Protein AF-A0AAE0LFU2-F1 (afdb_monomer_lite)

Foldseek 3Di:
DVVVCVVQDDPPDPVQLVDAEEEEAQQQVCVVVQVVVVVVCVVVNGHYYYDPNEAEAQDWDKAWKFFAQDPPPPPDPPPGRGDPDIASADPDPDPPPDPPPDPPPPLPDPPPVVPPDDDDPDRPIDIGTYDNVLVVCVVVLVVCVVPVDAAEDEDDRQPRCSGNVVSCVVSVNQLSHQEYEYEQNCVSVPPDPVRVVVVVVSVCCQVPDPSRNYDYHYDDDPCCVPPPDSDD

Sequence (232 aa):
MVKHFQEHFDLSGDWRAHTCAVAFEPNPKHSTRHREIETAYAKKSWRARWLSPAAVTNFDGEVDFYVDATEVWKGGPKTDGFGMGSSLVPKGWRSKGGKIGQVTVNIFNTNKLKDVYRGVDVMKARKITAVDLSRYIKPICTMKRLNVTTVMVKMDIELSEYIVLPKLLLDGRLCCIDVLLIEWHSWRLKGEPSLPEFERVFTSILENNPSCRTKLIELDDETYGTDGVPVE

Organism: NCBI:txid36881

Secondary structure (DSSP, 8-state):
-HHHHHHHS--SS-HHHH-EEEEE---GGGHHHHHHHHHHHHTTT-EEEEETTEEEESSSEEEEEEE-S----TTS---SS--S-EESS-TT----S---------TT-TTSGGGS----TT-EEEEEEEEEHHHHHHHHHHHHHHH----EEEE--TTTHHHHHHHHHHTT-GGG-SEEEE---GGGGTT-THHHHHHHHHHHHHHT-TT---EEEE----GGGTSSS---

InterPro domains:
  IPR029063 S-adenosyl-L-methionine-dependent methyltransferase superfamily [G3DSA:3.40.50.150] (12-188)

Radius of gyration: 18.87 Å; chains: 1; bounding box: 48×42×53 Å

Structure (mmCIF, N/CA/C/O backbone):
data_AF-A0AAE0LFU2-F1
#
_entry.id   AF-A0AAE0LFU2-F1
#
loop_
_atom_site.group_PDB
_atom_site.id
_atom_site.type_symbol
_atom_site.label_atom_id
_atom_site.label_alt_id
_atom_site.label_comp_id
_atom_site.label_asym_id
_atom_site.label_entity_id
_atom_site.label_seq_id
_atom_site.pdbx_PDB_ins_code
_atom_site.Cartn_x
_atom_site.Cartn_y
_atom_site.Cartn_z
_atom_site.occupancy
_atom_site.B_iso_or_equiv
_atom_site.auth_seq_id
_atom_site.auth_comp_id
_atom_site.auth_asym_id
_atom_site.auth_atom_id
_atom_site.pdbx_PDB_model_num
ATOM 1 N N . MET A 1 1 ? 7.607 1.847 13.316 1.00 59.69 1 MET A N 1
ATOM 2 C CA . MET A 1 1 ? 6.165 1.747 13.020 1.00 59.69 1 MET A CA 1
ATOM 3 C C . MET A 1 1 ? 5.324 1.904 14.286 1.00 59.69 1 MET A C 1
ATOM 5 O O . MET A 1 1 ? 4.432 2.748 14.285 1.00 59.69 1 MET A O 1
ATOM 9 N N . VAL A 1 2 ? 5.647 1.189 15.381 1.00 62.75 2 VAL A N 1
ATOM 10 C CA . VAL A 1 2 ? 4.969 1.279 16.700 1.00 62.75 2 VAL A CA 1
ATOM 11 C C . VAL A 1 2 ? 4.634 2.695 17.127 1.00 62.75 2 VAL A C 1
ATOM 13 O O . VAL A 1 2 ? 3.507 2.959 17.519 1.00 62.75 2 VAL A O 1
ATOM 16 N N . LYS A 1 3 ? 5.611 3.604 17.061 1.00 66.94 3 LYS A N 1
ATOM 17 C CA . LYS A 1 3 ? 5.450 4.978 17.535 1.00 66.94 3 LYS A CA 1
ATOM 18 C C . LYS A 1 3 ? 4.316 5.702 16.800 1.00 66.94 3 LYS A C 1
ATOM 20 O O . LYS A 1 3 ? 3.446 6.279 17.435 1.00 66.94 3 LYS A O 1
ATOM 25 N N . HIS A 1 4 ? 4.273 5.606 15.473 1.00 68.56 4 HIS A N 1
ATOM 26 C CA . HIS A 1 4 ? 3.207 6.221 14.678 1.00 68.56 4 HIS A CA 1
ATOM 27 C C . HIS A 1 4 ? 1.876 5.490 14.826 1.00 68.56 4 HIS A C 1
ATOM 29 O O . HIS A 1 4 ? 0.816 6.107 14.777 1.00 68.56 4 HIS A O 1
ATOM 35 N N . PHE A 1 5 ? 1.920 4.177 15.046 1.00 72.81 5 PHE A N 1
ATOM 36 C CA . PHE A 1 5 ? 0.725 3.416 15.376 1.00 72.81 5 PHE A CA 1
ATOM 37 C C . PHE A 1 5 ? 0.136 3.879 16.725 1.00 72.81 5 PHE A C 1
ATOM 39 O O . PHE A 1 5 ? -1.054 4.157 16.815 1.00 72.81 5 PHE A O 1
ATOM 46 N N . GLN A 1 6 ? 0.978 4.074 17.742 1.00 71.81 6 GLN A N 1
ATOM 47 C CA . GLN A 1 6 ? 0.631 4.613 19.065 1.00 71.81 6 GLN A CA 1
ATOM 48 C C . GLN A 1 6 ? 0.067 6.035 19.020 1.00 71.81 6 GLN A C 1
ATOM 50 O O . GLN A 1 6 ? -0.833 6.365 19.784 1.00 71.81 6 GLN A O 1
ATOM 55 N N . GLU A 1 7 ? 0.590 6.882 18.138 1.00 73.75 7 GLU A N 1
ATOM 56 C CA . GLU A 1 7 ? 0.142 8.271 17.983 1.00 73.75 7 GLU A CA 1
ATOM 57 C C . GLU A 1 7 ? -1.245 8.387 17.327 1.00 73.75 7 GLU A C 1
ATOM 59 O O . GLU A 1 7 ? -1.913 9.416 17.464 1.00 73.75 7 GLU A O 1
ATOM 64 N N . HIS A 1 8 ? -1.681 7.359 16.593 1.00 72.19 8 HIS A N 1
ATOM 65 C CA . HIS A 1 8 ? -2.868 7.426 15.734 1.00 72.19 8 HIS A CA 1
ATOM 66 C C . HIS A 1 8 ? -3.962 6.409 16.059 1.00 72.19 8 HIS A C 1
ATOM 68 O O . HIS A 1 8 ? -5.100 6.583 15.613 1.00 72.19 8 HIS A O 1
ATOM 74 N N . PHE A 1 9 ? -3.650 5.387 16.849 1.00 70.62 9 PHE A N 1
ATOM 75 C CA . PHE A 1 9 ? -4.611 4.421 17.359 1.00 70.62 9 PHE A CA 1
ATOM 76 C C . PHE A 1 9 ? -4.682 4.510 18.881 1.00 70.62 9 PHE A C 1
ATOM 78 O O . PHE A 1 9 ? -3.665 4.614 19.562 1.00 70.62 9 PHE A O 1
ATOM 85 N N . ASP A 1 10 ? -5.900 4.434 19.416 1.00 68.81 10 ASP A N 1
ATOM 86 C CA . ASP A 1 10 ? -6.096 4.223 20.845 1.00 68.81 10 ASP A CA 1
ATOM 87 C C . ASP A 1 10 ? -5.609 2.814 21.196 1.00 68.81 10 ASP A C 1
ATOM 89 O O . ASP A 1 10 ? -6.211 1.813 20.801 1.00 68.81 10 ASP A O 1
ATOM 93 N N . LEU A 1 11 ? -4.471 2.746 21.890 1.00 71.81 11 LEU A N 1
ATOM 94 C CA . LEU A 1 11 ? -3.866 1.482 22.304 1.00 71.81 11 LEU A CA 1
ATOM 95 C C . LEU A 1 11 ? -4.349 1.010 23.677 1.00 71.81 11 LEU A C 1
ATOM 97 O O . LEU A 1 11 ? -3.734 0.114 24.262 1.00 71.81 11 LEU A O 1
ATOM 101 N N . SER A 1 12 ? -5.412 1.605 24.221 1.00 69.81 12 SER A N 1
ATOM 102 C CA . SER A 1 12 ? -6.026 1.108 25.445 1.00 69.81 12 SER A CA 1
ATOM 103 C C . SER A 1 12 ? -6.666 -0.272 25.222 1.00 69.81 12 SER A C 1
ATOM 105 O O . SER A 1 12 ? -7.238 -0.577 24.175 1.00 69.81 12 SER A O 1
ATOM 107 N N . GLY A 1 13 ? -6.534 -1.151 26.219 1.00 71.81 13 GLY A N 1
ATOM 108 C CA . GLY A 1 13 ? -7.007 -2.536 26.121 1.00 71.81 13 GLY A CA 1
ATOM 109 C C . GLY A 1 13 ? -6.269 -3.373 25.064 1.00 71.81 13 GLY A C 1
ATOM 110 O O . GLY A 1 13 ? -5.137 -3.079 24.680 1.00 71.81 13 GLY A O 1
ATOM 111 N N . ASP A 1 14 ? -6.897 -4.459 24.601 1.00 74.50 14 ASP A N 1
ATOM 112 C CA . ASP A 1 14 ? -6.362 -5.271 23.499 1.00 74.50 14 ASP A CA 1
ATOM 113 C C . ASP A 1 14 ? -6.755 -4.657 22.147 1.00 74.50 14 ASP A C 1
ATOM 115 O O . ASP A 1 14 ? -7.673 -5.113 21.458 1.00 74.50 14 ASP A O 1
ATOM 119 N N . TRP A 1 15 ? -6.082 -3.569 21.770 1.00 77.88 15 TRP A N 1
ATOM 120 C CA . TRP A 1 15 ? -6.321 -2.877 20.499 1.00 77.88 15 TRP A CA 1
ATOM 121 C C . TRP A 1 15 ? -6.167 -3.809 19.288 1.00 77.88 15 TRP A C 1
ATOM 123 O O . TRP A 1 15 ? -6.884 -3.666 18.299 1.00 77.88 15 TRP A O 1
ATOM 133 N N . ARG A 1 16 ? -5.309 -4.836 19.381 1.00 80.50 16 ARG A N 1
ATOM 134 C CA . ARG A 1 16 ? -5.078 -5.815 18.306 1.00 80.50 16 ARG A CA 1
ATOM 135 C C . ARG A 1 16 ? -6.311 -6.670 18.018 1.00 80.50 16 ARG A C 1
ATOM 137 O O . ARG A 1 16 ? -6.510 -7.073 16.874 1.00 80.50 16 ARG A O 1
ATOM 144 N N . ALA A 1 17 ? -7.176 -6.888 19.010 1.00 79.75 17 ALA A N 1
ATOM 145 C CA . ALA A 1 17 ? -8.474 -7.533 18.801 1.00 79.75 17 ALA A CA 1
ATOM 146 C C . ALA A 1 17 ? -9.428 -6.667 17.951 1.00 79.75 17 ALA A C 1
ATOM 148 O O . ALA A 1 17 ? -10.270 -7.187 17.215 1.00 79.75 17 ALA A O 1
ATOM 149 N N . HIS A 1 18 ? -9.268 -5.343 18.000 1.00 80.50 18 HIS A N 1
ATOM 150 C CA . HIS A 1 18 ? -10.131 -4.367 17.328 1.00 80.50 18 HIS A CA 1
ATOM 151 C C . HIS A 1 18 ? -9.539 -3.827 16.018 1.00 80.50 18 HIS A C 1
ATOM 153 O O . HIS A 1 18 ? -10.253 -3.207 15.227 1.00 80.50 18 HIS A O 1
ATOM 159 N N . THR A 1 19 ? -8.287 -4.163 15.712 1.00 85.25 19 THR A N 1
ATOM 160 C CA . THR A 1 19 ? -7.612 -3.833 14.450 1.00 85.25 19 THR A CA 1
ATOM 161 C C . THR A 1 19 ? -7.808 -4.928 13.397 1.00 85.25 19 THR A C 1
ATOM 163 O O . THR A 1 19 ? -7.942 -6.110 13.719 1.00 85.25 19 THR A O 1
ATOM 166 N N . CYS A 1 20 ? -7.859 -4.523 12.126 1.00 88.56 20 CYS A N 1
ATOM 167 C CA . CYS A 1 20 ? -7.697 -5.403 10.970 1.00 88.56 20 CYS A CA 1
ATOM 168 C C . CYS A 1 20 ? -6.407 -5.012 10.249 1.00 88.56 20 CYS A C 1
ATOM 170 O O . CYS A 1 20 ? -6.266 -3.851 9.868 1.00 88.56 20 CYS A O 1
ATOM 172 N N . ALA A 1 21 ? -5.511 -5.968 10.021 1.00 91.25 21 ALA A N 1
ATOM 173 C CA . ALA A 1 21 ? -4.284 -5.763 9.259 1.00 91.25 21 ALA A CA 1
ATOM 174 C C . ALA A 1 21 ? -4.330 -6.538 7.935 1.00 91.25 21 ALA A C 1
ATOM 176 O O . ALA A 1 21 ? -4.743 -7.700 7.890 1.00 91.25 21 ALA A O 1
ATOM 177 N N . VAL A 1 22 ? -3.901 -5.896 6.851 1.00 94.19 22 VAL A N 1
ATOM 178 C CA . VAL A 1 22 ? -3.703 -6.541 5.550 1.00 94.19 22 VAL A CA 1
ATOM 179 C C . VAL A 1 22 ? -2.326 -6.154 5.040 1.00 94.19 22 VAL A C 1
ATOM 181 O O . VAL A 1 22 ? -2.032 -4.967 4.929 1.00 94.19 22 VAL A O 1
ATOM 184 N N . ALA A 1 23 ? -1.518 -7.150 4.701 1.00 93.81 23 ALA A N 1
ATOM 185 C CA . ALA A 1 23 ? -0.197 -6.976 4.120 1.00 93.81 23 ALA A CA 1
ATOM 186 C C . ALA A 1 23 ? -0.150 -7.573 2.710 1.00 93.81 23 ALA A C 1
ATOM 188 O O . ALA A 1 23 ? -0.758 -8.611 2.435 1.00 93.81 23 ALA A O 1
ATOM 189 N N . PHE A 1 24 ? 0.596 -6.923 1.824 1.00 95.00 24 PHE A N 1
ATOM 190 C CA . PHE A 1 24 ? 0.885 -7.390 0.474 1.00 95.00 24 PHE A CA 1
ATOM 191 C C . PHE A 1 24 ? 2.391 -7.569 0.375 1.00 95.00 24 PHE A C 1
ATOM 193 O O . PHE A 1 24 ? 3.123 -6.629 0.661 1.00 95.00 24 PHE A O 1
ATOM 200 N N . GLU A 1 25 ? 2.837 -8.761 -0.003 1.00 92.12 25 GLU A N 1
ATOM 201 C CA . GLU A 1 25 ? 4.261 -9.036 -0.174 1.00 92.12 25 GLU A CA 1
ATOM 202 C C . GLU A 1 25 ? 4.483 -9.770 -1.494 1.00 92.12 25 GLU A C 1
ATOM 204 O O . GLU A 1 25 ? 4.068 -10.934 -1.608 1.00 92.12 25 GLU A O 1
ATOM 209 N N . PRO A 1 26 ? 5.135 -9.143 -2.484 1.00 88.19 26 PRO A N 1
ATOM 210 C CA . PRO A 1 26 ? 5.363 -9.765 -3.776 1.00 88.19 26 PRO A CA 1
ATOM 211 C C . PRO A 1 26 ? 6.449 -10.844 -3.756 1.00 88.19 26 PRO A C 1
ATOM 213 O O . PRO A 1 26 ? 6.373 -11.768 -4.570 1.00 88.19 26 PRO A O 1
ATOM 216 N N . ASN A 1 27 ? 7.420 -10.789 -2.837 1.00 83.69 27 ASN A N 1
ATOM 217 C CA . ASN A 1 27 ? 8.522 -11.741 -2.778 1.00 83.69 27 ASN A CA 1
ATOM 218 C C . ASN A 1 27 ? 8.083 -13.091 -2.177 1.00 83.69 27 ASN A C 1
ATOM 220 O O . ASN A 1 27 ? 7.845 -13.199 -0.968 1.00 83.69 27 ASN A O 1
ATOM 224 N N . PRO A 1 28 ? 8.032 -14.177 -2.985 1.00 82.94 28 PRO A N 1
ATOM 225 C CA . PRO A 1 28 ? 7.551 -15.477 -2.516 1.00 82.94 28 PRO A CA 1
ATOM 226 C C . PRO A 1 28 ? 8.402 -16.093 -1.395 1.00 82.94 28 PRO A C 1
ATOM 228 O O . PRO A 1 28 ? 7.948 -17.017 -0.720 1.00 82.94 28 PRO A O 1
ATOM 231 N N . LYS A 1 29 ? 9.635 -15.607 -1.184 1.00 79.88 29 LYS A N 1
ATOM 232 C CA . LYS A 1 29 ? 10.524 -16.057 -0.102 1.00 79.88 29 LYS A CA 1
ATOM 233 C C . LYS A 1 29 ? 9.894 -15.858 1.277 1.00 79.88 29 LYS A C 1
ATOM 235 O O . LYS A 1 29 ? 10.117 -16.667 2.176 1.00 79.88 29 LYS A O 1
ATOM 240 N N . HIS A 1 30 ? 9.085 -14.816 1.439 1.00 82.56 30 HIS A N 1
ATOM 241 C CA . HIS A 1 30 ? 8.458 -14.500 2.718 1.00 82.56 30 HIS A CA 1
ATOM 242 C C . HIS A 1 30 ? 7.125 -15.230 2.927 1.00 82.56 30 HIS A C 1
ATOM 244 O O . HIS A 1 30 ? 6.636 -15.285 4.053 1.00 82.56 30 HIS A O 1
ATOM 250 N N . SER A 1 31 ? 6.550 -15.864 1.895 1.00 86.38 31 SER A N 1
ATOM 251 C CA . SER A 1 31 ? 5.200 -16.441 1.966 1.00 86.38 31 SER A CA 1
ATOM 252 C C . SER A 1 31 ? 5.040 -17.512 3.054 1.00 86.38 31 SER A C 1
ATOM 254 O O . SER A 1 31 ? 4.003 -17.554 3.716 1.00 86.38 31 SER A O 1
ATOM 256 N N . THR A 1 32 ? 6.056 -18.356 3.284 1.00 86.31 32 THR A N 1
ATOM 257 C CA . THR A 1 32 ? 6.024 -19.351 4.375 1.00 86.31 32 THR A CA 1
ATOM 258 C C . THR A 1 32 ? 5.954 -18.662 5.733 1.00 86.31 32 THR A C 1
ATOM 260 O O . THR A 1 32 ? 5.059 -18.950 6.526 1.00 86.31 32 THR A O 1
ATOM 263 N N . ARG A 1 33 ? 6.844 -17.692 5.973 1.00 84.81 33 ARG A N 1
ATOM 264 C CA . ARG A 1 33 ? 6.889 -16.936 7.226 1.00 84.81 33 ARG A CA 1
ATOM 265 C C . ARG A 1 33 ? 5.598 -16.152 7.463 1.00 84.81 33 ARG A C 1
ATOM 267 O O . ARG A 1 33 ? 5.071 -16.154 8.569 1.00 84.81 33 ARG A O 1
ATOM 274 N N . HIS A 1 34 ? 5.052 -15.540 6.420 1.00 91.06 34 HIS A N 1
ATOM 275 C CA . HIS A 1 34 ? 3.785 -14.816 6.480 1.00 91.06 34 HIS A CA 1
ATOM 276 C C . HIS A 1 34 ? 2.620 -15.721 6.890 1.00 91.06 34 HIS A C 1
ATOM 278 O O . HIS A 1 34 ? 1.827 -15.345 7.750 1.00 91.06 34 HIS A O 1
ATOM 284 N N . ARG A 1 35 ? 2.564 -16.957 6.380 1.00 91.12 35 ARG A N 1
ATOM 285 C CA . ARG A 1 35 ? 1.552 -17.941 6.798 1.00 91.12 35 ARG A CA 1
ATOM 286 C C . ARG A 1 35 ? 1.712 -18.380 8.257 1.00 91.12 35 ARG A C 1
ATOM 288 O O . ARG A 1 35 ? 0.714 -18.614 8.942 1.00 91.12 35 ARG A O 1
ATOM 295 N N . GLU A 1 36 ? 2.945 -18.505 8.745 1.00 89.88 36 GLU A N 1
ATOM 296 C CA . GLU A 1 36 ? 3.205 -18.790 10.163 1.00 89.88 36 GLU A CA 1
ATOM 297 C C . GLU A 1 36 ? 2.707 -17.654 11.062 1.00 89.88 36 GLU A C 1
ATOM 299 O O . GLU A 1 36 ? 2.056 -17.925 12.074 1.00 89.88 36 GLU A O 1
ATOM 304 N N . ILE A 1 37 ? 2.961 -16.399 10.674 1.00 88.62 37 ILE A N 1
ATOM 305 C CA . ILE A 1 37 ? 2.496 -15.212 11.402 1.00 88.62 37 ILE A CA 1
ATOM 306 C C . ILE A 1 37 ? 0.965 -15.152 11.398 1.00 88.62 37 ILE A C 1
ATOM 308 O O . ILE A 1 37 ? 0.374 -15.053 12.472 1.00 88.62 37 ILE A O 1
ATOM 312 N N . GLU A 1 38 ? 0.311 -15.320 10.241 1.00 91.56 38 GLU A N 1
ATOM 313 C CA . GLU A 1 38 ? -1.156 -15.417 10.151 1.00 91.56 38 GLU A CA 1
ATOM 314 C C . GLU A 1 38 ? -1.714 -16.468 11.117 1.00 91.56 38 GLU A C 1
ATOM 316 O O . GLU A 1 38 ? -2.657 -16.206 11.862 1.00 91.56 38 GLU A O 1
ATOM 321 N N . THR A 1 39 ? -1.105 -17.656 11.138 1.00 93.06 39 THR A N 1
ATOM 322 C CA . THR A 1 39 ? -1.535 -18.763 12.002 1.00 93.06 39 THR A CA 1
ATOM 323 C C . THR A 1 39 ? -1.357 -18.419 13.482 1.00 93.06 39 THR A C 1
ATOM 325 O O . THR A 1 39 ? -2.219 -18.734 14.304 1.00 93.06 39 THR A O 1
ATOM 328 N N . ALA A 1 40 ? -0.246 -17.777 13.847 1.00 91.06 40 ALA A N 1
ATOM 329 C CA . ALA A 1 40 ? 0.017 -17.350 15.217 1.00 91.06 40 ALA A CA 1
ATOM 330 C C . ALA A 1 40 ? -0.943 -16.237 15.670 1.00 91.06 40 ALA A C 1
ATOM 332 O O . ALA A 1 40 ? -1.431 -16.280 16.800 1.00 91.06 40 ALA A O 1
ATOM 333 N N . TYR A 1 41 ? -1.245 -15.276 14.795 1.00 91.38 41 TYR A N 1
ATOM 334 C CA . TYR A 1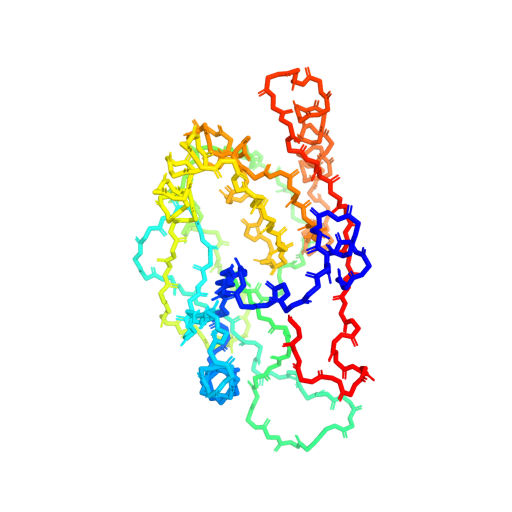 41 ? -2.159 -14.163 15.070 1.00 91.38 41 TYR A CA 1
ATOM 335 C C . TYR A 1 41 ? -3.607 -14.654 15.177 1.00 91.38 41 TYR A C 1
ATOM 337 O O . TYR A 1 41 ? -4.309 -14.282 16.118 1.00 91.38 41 TYR A O 1
ATOM 345 N N . ALA A 1 42 ? -4.016 -15.600 14.329 1.00 91.56 42 ALA A N 1
ATOM 346 C CA . ALA A 1 42 ? -5.332 -16.232 14.409 1.00 91.56 42 ALA A CA 1
ATOM 347 C C . ALA A 1 42 ? -5.561 -16.963 15.745 1.00 91.56 42 ALA A C 1
ATOM 349 O O . ALA A 1 42 ? -6.649 -16.872 16.311 1.00 91.56 42 ALA A O 1
ATOM 350 N N . LYS A 1 43 ? -4.536 -17.625 16.309 1.00 93.00 43 LYS A N 1
ATOM 351 C CA . LYS A 1 43 ? -4.619 -18.256 17.648 1.00 93.00 43 LYS A CA 1
ATOM 352 C C . LYS A 1 43 ? -4.868 -17.253 18.780 1.00 93.00 43 LYS A C 1
ATOM 354 O O . LYS A 1 43 ? -5.327 -17.655 19.844 1.00 93.00 43 LYS A O 1
ATOM 359 N N . LYS A 1 44 ? -4.554 -15.974 18.560 1.00 90.12 44 LYS A N 1
ATOM 360 C CA . LYS A 1 44 ? -4.808 -14.865 19.491 1.00 90.12 44 LYS A CA 1
ATOM 361 C C . LYS A 1 44 ? -6.082 -14.084 19.151 1.00 90.12 44 LYS A C 1
ATOM 363 O O . LYS A 1 44 ? -6.315 -13.034 19.736 1.00 90.12 44 LYS A O 1
ATOM 368 N N . SER A 1 45 ? -6.887 -14.562 18.199 1.00 90.25 45 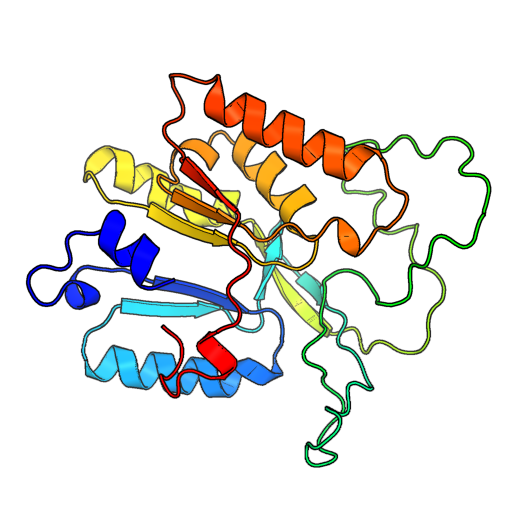SER A N 1
ATOM 369 C CA . SER A 1 45 ? -8.054 -13.845 17.664 1.00 90.25 45 SER A CA 1
ATOM 370 C C . SER A 1 45 ? -7.717 -12.485 17.032 1.00 90.25 45 SER A C 1
ATOM 372 O O . SER A 1 45 ? -8.591 -11.631 16.893 1.00 90.25 45 SER A O 1
ATOM 374 N N . TRP A 1 46 ? -6.464 -12.273 16.618 1.00 90.38 46 TRP A N 1
ATOM 375 C CA . TRP A 1 46 ? -6.053 -11.071 15.893 1.00 90.38 46 TRP A CA 1
ATOM 376 C C . TRP A 1 46 ? -6.364 -11.226 14.403 1.00 90.38 46 TRP A C 1
ATOM 378 O O . TRP A 1 46 ? -6.089 -12.264 13.795 1.00 90.38 46 TRP A O 1
ATOM 388 N N . ARG A 1 47 ? -6.949 -10.186 13.801 1.00 91.00 47 ARG A N 1
ATOM 389 C CA . ARG A 1 47 ? -7.413 -10.207 12.407 1.00 91.00 47 ARG A CA 1
ATOM 390 C C . ARG A 1 47 ? -6.329 -9.658 11.487 1.00 91.00 47 ARG A C 1
ATOM 392 O O . ARG A 1 47 ? -6.280 -8.457 11.234 1.00 91.00 47 ARG A O 1
ATOM 399 N N . ALA A 1 48 ? -5.479 -10.539 10.975 1.00 91.88 48 ALA A N 1
ATOM 400 C CA . ALA A 1 48 ? -4.428 -10.178 10.034 1.00 91.88 48 ALA A CA 1
ATOM 401 C C . ALA A 1 48 ? -4.423 -11.106 8.814 1.00 91.88 48 ALA A C 1
ATOM 403 O O . ALA A 1 48 ? -4.662 -12.308 8.947 1.00 91.88 48 ALA A O 1
ATOM 404 N N . ARG A 1 49 ? -4.162 -10.544 7.630 1.00 93.12 49 ARG A N 1
ATOM 405 C CA . ARG A 1 49 ? -4.099 -11.281 6.364 1.00 93.12 49 ARG A CA 1
ATOM 406 C C . ARG A 1 49 ? -2.889 -10.853 5.541 1.00 93.12 49 ARG A C 1
ATOM 408 O O . ARG A 1 49 ? -2.711 -9.667 5.295 1.00 93.12 49 ARG A O 1
ATOM 415 N N . TRP A 1 50 ? -2.131 -11.813 5.034 1.00 93.69 50 TRP A N 1
ATOM 416 C CA . TRP A 1 50 ? -1.063 -11.609 4.065 1.00 93.69 50 TRP A CA 1
ATOM 417 C C . TRP A 1 50 ? -1.494 -12.117 2.691 1.00 93.69 50 TRP A C 1
ATOM 419 O O . TRP A 1 50 ? -1.867 -13.277 2.504 1.00 93.69 50 TRP A O 1
ATOM 429 N N . LEU A 1 51 ? -1.399 -11.240 1.701 1.00 94.25 51 LEU A N 1
ATOM 430 C CA . LEU A 1 51 ? -1.504 -11.566 0.289 1.00 94.25 51 LEU A CA 1
ATOM 431 C C . LEU A 1 51 ? -0.076 -11.718 -0.238 1.00 94.25 51 LEU A C 1
ATOM 433 O O . LEU A 1 51 ? 0.598 -10.740 -0.548 1.00 94.25 51 LEU A O 1
ATOM 437 N N . SER A 1 52 ? 0.412 -12.961 -0.252 1.00 91.62 52 SER A N 1
ATOM 438 C CA . SER A 1 52 ? 1.785 -13.283 -0.644 1.00 91.62 52 SER A CA 1
ATOM 439 C C . SER A 1 52 ? 1.842 -14.608 -1.421 1.00 91.62 52 SER A C 1
ATOM 441 O O . SER A 1 52 ? 1.368 -15.624 -0.901 1.00 91.62 52 SER A O 1
ATOM 443 N N . PRO A 1 53 ? 2.405 -14.631 -2.646 1.00 91.44 53 PRO A N 1
ATOM 444 C CA . PRO A 1 53 ? 2.991 -13.495 -3.360 1.00 91.44 53 PRO A CA 1
ATOM 445 C C . PRO A 1 53 ? 1.937 -12.589 -4.025 1.00 91.44 53 PRO A C 1
ATOM 447 O O . PRO A 1 53 ? 1.154 -13.048 -4.866 1.00 91.44 53 PRO A O 1
ATOM 450 N N . ALA A 1 54 ? 1.928 -11.299 -3.679 1.00 93.56 54 ALA A N 1
ATOM 451 C CA . ALA A 1 54 ? 1.103 -10.293 -4.347 1.00 93.56 54 ALA A CA 1
ATOM 452 C C . ALA A 1 54 ? 1.748 -8.901 -4.315 1.00 93.56 54 ALA A C 1
ATOM 454 O O . ALA A 1 54 ? 2.159 -8.429 -3.259 1.00 93.56 54 ALA A O 1
ATOM 455 N N . ALA A 1 55 ? 1.790 -8.236 -5.469 1.00 91.88 55 ALA A N 1
ATOM 456 C CA . ALA A 1 55 ? 2.230 -6.855 -5.608 1.00 91.88 55 ALA A CA 1
ATOM 457 C C . ALA A 1 55 ? 1.042 -5.893 -5.610 1.00 91.88 55 ALA A C 1
ATOM 459 O O . ALA A 1 55 ? 0.017 -6.136 -6.254 1.00 91.88 55 ALA A O 1
ATOM 460 N N . VAL A 1 56 ? 1.226 -4.756 -4.950 1.00 94.12 56 VAL A N 1
ATOM 461 C CA . VAL A 1 56 ? 0.312 -3.620 -5.035 1.00 94.12 56 VAL A CA 1
ATOM 462 C C . VAL A 1 56 ? 0.616 -2.833 -6.311 1.00 94.12 56 VAL A C 1
ATOM 464 O O . VAL A 1 56 ? 1.747 -2.406 -6.524 1.00 94.12 56 VAL A O 1
ATOM 467 N N . THR A 1 57 ? -0.385 -2.644 -7.171 1.00 90.81 57 THR A N 1
ATOM 468 C CA . THR A 1 57 ? -0.258 -1.939 -8.457 1.00 90.81 57 THR A CA 1
ATOM 469 C C . THR A 1 57 ? -1.489 -1.056 -8.735 1.00 90.81 57 THR A C 1
ATOM 471 O O . THR A 1 57 ? -2.337 -0.850 -7.864 1.00 90.81 57 THR A O 1
ATOM 474 N N . ASN A 1 58 ? -1.602 -0.511 -9.952 1.00 87.88 58 ASN A N 1
ATOM 475 C CA . ASN A 1 58 ? -2.784 0.214 -10.430 1.00 87.88 58 ASN A CA 1
ATOM 476 C C . ASN A 1 58 ? -3.763 -0.649 -11.259 1.00 87.88 58 ASN A C 1
ATOM 478 O O . ASN A 1 58 ? -4.687 -0.092 -11.859 1.00 87.88 58 ASN A O 1
ATOM 482 N N . PHE A 1 59 ? -3.569 -1.973 -11.306 1.00 91.06 59 PHE A N 1
ATOM 483 C CA . PHE A 1 59 ? -4.448 -2.934 -11.980 1.00 91.06 59 PHE A CA 1
ATOM 484 C C . PHE A 1 59 ? -4.534 -4.274 -11.227 1.00 91.06 59 PHE A C 1
ATOM 486 O O . PHE A 1 59 ? -3.633 -4.657 -10.485 1.00 91.06 59 PHE A O 1
ATOM 493 N N . ASP A 1 60 ? -5.622 -5.011 -11.455 1.00 93.00 60 ASP A N 1
ATOM 494 C CA . ASP A 1 60 ? -5.730 -6.408 -11.031 1.00 93.00 60 ASP A CA 1
ATOM 495 C C . ASP A 1 60 ? -5.224 -7.338 -12.137 1.00 93.00 60 ASP A C 1
ATOM 497 O O . ASP A 1 60 ? -5.446 -7.076 -13.323 1.00 93.00 60 ASP A O 1
ATOM 501 N N . GLY A 1 61 ? -4.613 -8.460 -11.764 1.00 92.81 61 GLY A N 1
ATOM 502 C CA . GLY A 1 61 ? -4.252 -9.517 -12.706 1.00 92.81 61 GLY A CA 1
ATOM 503 C C . GLY A 1 61 ? -2.934 -10.176 -12.346 1.00 92.81 61 GLY A C 1
ATOM 504 O O . GLY A 1 61 ? -2.687 -10.497 -11.187 1.00 92.81 61 GLY A O 1
ATOM 505 N N . GLU A 1 62 ? -2.083 -10.366 -13.347 1.00 89.50 62 GLU A N 1
ATOM 506 C CA . GLU A 1 62 ? -0.738 -10.903 -13.166 1.00 89.50 62 GLU A CA 1
ATOM 507 C C . GLU A 1 62 ? 0.305 -9.876 -13.600 1.00 89.50 62 GLU A C 1
ATOM 509 O O . GLU A 1 62 ? 0.144 -9.195 -14.617 1.00 89.50 62 GLU A O 1
ATOM 514 N N . VAL A 1 63 ? 1.402 -9.796 -12.854 1.00 84.25 63 VAL A N 1
ATOM 515 C CA . VAL A 1 63 ? 2.552 -8.946 -13.177 1.00 84.25 63 VAL A CA 1
ATOM 516 C C . VAL A 1 63 ? 3.841 -9.748 -13.070 1.00 84.25 63 VAL A C 1
ATOM 518 O O . VAL A 1 63 ? 3.930 -10.709 -12.304 1.00 84.25 63 VAL A O 1
ATOM 521 N N . ASP A 1 64 ? 4.830 -9.377 -13.880 1.00 81.06 64 ASP A N 1
ATOM 522 C CA . ASP A 1 64 ? 6.179 -9.913 -13.750 1.00 81.06 64 ASP A CA 1
ATOM 523 C C . ASP A 1 64 ? 6.869 -9.273 -12.548 1.00 81.06 64 ASP A C 1
ATOM 525 O O . ASP A 1 64 ? 6.989 -8.052 -12.462 1.00 81.06 64 ASP A O 1
ATOM 529 N N . PHE A 1 65 ? 7.329 -10.112 -11.629 1.00 78.81 65 PHE A N 1
ATOM 530 C CA . PHE A 1 65 ? 8.113 -9.705 -10.477 1.00 78.81 65 PHE A CA 1
ATOM 531 C C . PHE A 1 65 ? 9.546 -10.187 -10.616 1.00 78.81 65 PHE A C 1
ATOM 533 O O . PHE A 1 65 ? 9.792 -11.375 -10.857 1.00 78.81 65 PHE A O 1
ATOM 540 N N . TYR A 1 66 ? 10.485 -9.259 -10.470 1.00 74.19 66 TYR A N 1
ATOM 541 C CA . TYR A 1 66 ? 11.899 -9.500 -10.687 1.00 74.19 66 TYR A CA 1
ATOM 542 C C . TYR A 1 66 ? 12.606 -9.603 -9.340 1.00 74.19 66 TYR A C 1
ATOM 544 O O . TYR A 1 66 ? 12.591 -8.669 -8.538 1.00 74.19 66 TYR A O 1
ATOM 552 N N . VAL A 1 67 ? 13.239 -10.752 -9.105 1.00 63.50 67 VAL A N 1
ATOM 553 C CA . VAL A 1 67 ? 14.024 -11.001 -7.893 1.00 63.50 67 VAL A CA 1
ATOM 554 C C . VAL A 1 67 ? 15.495 -11.085 -8.248 1.00 63.50 67 VAL A C 1
ATOM 556 O O . VAL A 1 67 ? 15.853 -11.760 -9.220 1.00 63.50 67 VAL A O 1
ATOM 559 N N . ASP A 1 68 ? 16.330 -10.430 -7.445 1.00 57.00 68 ASP A N 1
ATOM 560 C CA . ASP A 1 68 ? 17.778 -10.495 -7.588 1.00 57.00 68 ASP A CA 1
ATOM 561 C C . ASP A 1 68 ? 18.272 -11.926 -7.430 1.00 57.00 68 ASP A C 1
ATOM 563 O O . ASP A 1 68 ? 18.157 -12.519 -6.355 1.00 57.00 68 ASP A O 1
ATOM 567 N N . ALA A 1 69 ? 18.904 -12.439 -8.485 1.00 47.53 69 ALA A N 1
ATOM 568 C CA . ALA A 1 69 ? 19.515 -13.762 -8.497 1.00 47.53 69 ALA A CA 1
ATOM 569 C C . ALA A 1 69 ? 20.744 -13.877 -7.567 1.00 47.53 69 ALA A C 1
ATOM 571 O O . ALA A 1 69 ? 21.248 -14.982 -7.361 1.00 47.53 69 ALA A O 1
ATOM 572 N N . THR A 1 70 ? 21.274 -12.761 -7.036 1.00 43.19 70 THR A N 1
ATOM 573 C CA . THR A 1 70 ? 22.629 -12.728 -6.451 1.00 43.19 70 THR A CA 1
ATOM 574 C C . THR A 1 70 ? 22.854 -11.857 -5.210 1.00 43.19 70 THR A C 1
ATOM 576 O O . THR A 1 70 ? 24.023 -11.641 -4.888 1.00 43.19 70 THR A O 1
ATOM 579 N N . GLU A 1 71 ? 21.858 -11.376 -4.451 1.00 40.28 71 GLU A N 1
ATOM 580 C CA . GLU A 1 71 ? 22.212 -10.819 -3.124 1.00 40.28 71 GLU A CA 1
ATOM 581 C C . GLU A 1 71 ? 22.525 -11.951 -2.138 1.00 40.28 71 GLU A C 1
ATOM 583 O O . GLU A 1 71 ? 21.733 -12.360 -1.292 1.00 40.28 71 GLU A O 1
ATOM 588 N N . VAL A 1 72 ? 23.753 -12.448 -2.253 1.00 36.81 72 VAL A N 1
ATOM 589 C CA . VAL A 1 72 ? 24.494 -13.006 -1.134 1.00 36.81 72 VAL A CA 1
ATOM 590 C C . VAL A 1 72 ? 24.666 -11.855 -0.145 1.00 36.81 72 VAL A C 1
ATOM 592 O O . VAL A 1 72 ? 25.497 -10.970 -0.357 1.00 36.81 72 VAL A O 1
ATOM 595 N N . TRP A 1 73 ? 23.873 -11.843 0.928 1.00 36.28 73 TRP A N 1
ATOM 596 C CA . TRP A 1 73 ? 24.177 -11.035 2.109 1.00 36.28 73 TRP A CA 1
ATOM 597 C C . TRP A 1 73 ? 25.653 -11.263 2.457 1.00 36.28 73 TRP A C 1
ATOM 599 O O . TRP A 1 73 ? 26.069 -12.418 2.599 1.00 36.28 73 TRP A O 1
ATOM 609 N N . LYS A 1 74 ? 26.470 -10.205 2.559 1.00 33.94 74 LYS A N 1
ATOM 610 C CA . LYS A 1 74 ? 27.875 -10.328 2.984 1.00 33.94 74 LYS A CA 1
ATOM 611 C C . LYS A 1 74 ? 27.898 -10.836 4.434 1.00 33.94 74 LYS A C 1
ATOM 613 O O . LYS A 1 74 ? 27.884 -10.044 5.366 1.00 33.94 74 LYS A O 1
ATOM 618 N N . GLY A 1 75 ? 27.879 -12.160 4.604 1.00 41.53 75 GLY A N 1
ATOM 619 C CA . GLY A 1 75 ? 27.855 -12.858 5.895 1.00 41.53 75 GLY A CA 1
ATOM 620 C C . GLY A 1 75 ? 26.760 -13.924 6.065 1.00 41.53 75 GLY A C 1
ATOM 621 O O . GLY A 1 75 ? 26.762 -14.605 7.084 1.00 41.53 75 GLY A O 1
ATOM 622 N N . GLY A 1 76 ? 25.839 -14.094 5.108 1.00 40.06 76 GLY A N 1
ATOM 623 C CA . GLY A 1 76 ? 24.765 -15.096 5.186 1.00 40.06 76 GLY A CA 1
ATOM 624 C C . GLY A 1 76 ? 25.131 -16.423 4.503 1.00 40.06 76 GLY A C 1
ATOM 625 O O . GLY A 1 76 ? 25.962 -16.424 3.588 1.00 40.06 76 GLY A O 1
ATOM 626 N N . PRO A 1 77 ? 24.524 -17.562 4.897 1.00 35.59 77 PRO A N 1
ATOM 627 C CA . PRO A 1 77 ? 24.713 -18.826 4.192 1.00 35.59 77 PRO A CA 1
ATOM 628 C C . PRO A 1 77 ? 24.340 -18.665 2.713 1.00 35.59 77 PRO A C 1
ATOM 630 O O . PRO A 1 77 ? 23.317 -18.056 2.397 1.00 35.59 77 PRO A O 1
ATOM 633 N N . LYS A 1 78 ? 25.153 -19.233 1.810 1.00 41.97 78 LYS A N 1
ATOM 634 C CA . LYS A 1 78 ? 24.862 -19.330 0.369 1.00 41.97 78 LYS A CA 1
ATOM 635 C C . LYS A 1 78 ? 23.628 -20.211 0.159 1.00 41.97 78 LYS A C 1
ATOM 637 O O . LYS A 1 78 ? 23.754 -21.396 -0.128 1.00 41.97 78 LYS A O 1
ATOM 642 N N . THR A 1 79 ? 22.449 -19.644 0.349 1.00 38.97 79 THR A N 1
ATOM 643 C CA . THR A 1 79 ? 21.172 -20.302 0.097 1.00 38.97 79 THR A CA 1
ATOM 644 C C . THR A 1 79 ? 20.431 -19.466 -0.932 1.00 38.97 79 THR A C 1
ATOM 646 O O . THR A 1 79 ? 20.297 -18.255 -0.786 1.00 38.97 79 THR A O 1
ATOM 649 N N . ASP A 1 80 ? 20.098 -20.144 -2.026 1.00 38.19 80 ASP A N 1
ATOM 650 C CA . ASP A 1 80 ? 19.017 -19.882 -2.966 1.00 38.19 80 ASP A CA 1
ATOM 651 C C . ASP A 1 80 ? 18.861 -18.396 -3.306 1.00 38.19 80 ASP A C 1
ATOM 653 O O . ASP A 1 80 ? 18.117 -17.689 -2.636 1.00 38.19 80 ASP A O 1
ATOM 657 N N . GLY A 1 81 ? 19.589 -17.932 -4.329 1.00 38.44 81 GLY A N 1
ATOM 658 C CA . GLY A 1 81 ? 19.724 -16.535 -4.768 1.00 38.44 81 GLY A CA 1
ATOM 659 C C . GLY A 1 81 ? 18.425 -15.737 -4.929 1.00 38.44 81 GLY A C 1
ATOM 660 O O . GLY A 1 81 ? 17.990 -15.465 -6.041 1.00 38.44 81 GLY A O 1
ATOM 661 N N . PHE A 1 82 ? 17.837 -15.345 -3.803 1.00 41.75 82 PHE A N 1
ATOM 662 C CA . PHE A 1 82 ? 16.698 -14.455 -3.664 1.00 41.75 82 PHE A CA 1
ATOM 663 C C . PHE A 1 82 ? 17.113 -13.388 -2.656 1.00 41.75 82 PHE A C 1
ATOM 665 O O . PHE A 1 82 ? 17.079 -13.611 -1.435 1.00 41.75 82 PHE A O 1
ATOM 672 N N . GLY A 1 83 ? 17.590 -12.269 -3.196 1.00 45.25 83 GLY A N 1
ATOM 673 C CA . GLY A 1 83 ? 17.997 -11.109 -2.417 1.00 45.25 83 GLY A CA 1
ATOM 674 C C . GLY A 1 83 ? 16.871 -10.442 -1.638 1.00 45.25 83 GLY A C 1
ATOM 675 O O . GLY A 1 83 ? 15.704 -10.801 -1.799 1.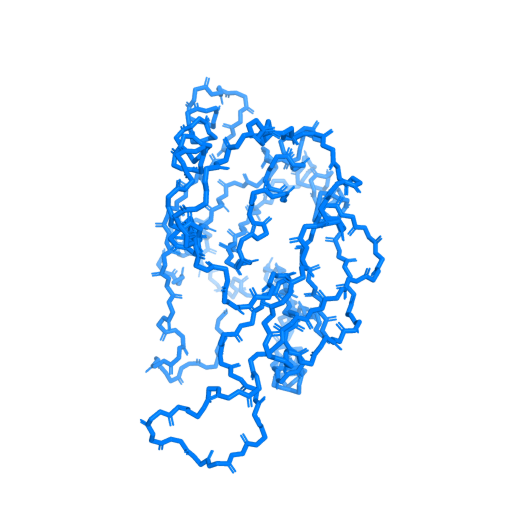00 45.25 83 GLY A O 1
ATOM 676 N N . MET A 1 84 ? 17.238 -9.486 -0.781 1.00 46.88 84 MET A N 1
ATOM 677 C CA . MET A 1 84 ? 16.271 -8.570 -0.158 1.00 46.88 84 MET A CA 1
ATOM 678 C C . MET A 1 84 ? 15.806 -7.526 -1.180 1.00 46.88 84 MET A C 1
ATOM 680 O O . MET A 1 84 ? 14.661 -7.099 -1.153 1.00 46.88 84 MET A O 1
ATOM 684 N N . GLY A 1 85 ? 16.647 -7.210 -2.169 1.00 52.91 85 GLY A N 1
ATOM 685 C CA . GLY A 1 85 ? 16.253 -6.428 -3.332 1.00 52.91 85 GLY A CA 1
ATOM 686 C C . GLY A 1 85 ? 15.313 -7.175 -4.280 1.00 52.91 85 GLY A C 1
ATOM 687 O O . GLY A 1 85 ? 15.705 -8.141 -4.943 1.00 52.91 85 GLY A O 1
ATOM 688 N N . SER A 1 86 ? 14.086 -6.681 -4.411 1.00 59.72 86 SER A N 1
ATOM 689 C CA . SER A 1 86 ? 13.127 -7.163 -5.405 1.00 59.72 86 SER A CA 1
ATOM 690 C C . SER A 1 86 ? 12.169 -6.045 -5.817 1.00 59.72 86 SER A C 1
ATOM 692 O O . SER A 1 86 ? 11.910 -5.133 -5.043 1.00 59.72 86 SER A O 1
ATOM 694 N N . SER A 1 87 ? 11.720 -6.032 -7.072 1.00 59.53 87 SER A N 1
ATOM 695 C CA . SER A 1 87 ? 10.869 -4.949 -7.586 1.00 59.53 87 SER A CA 1
ATOM 696 C C . SER A 1 87 ? 10.069 -5.413 -8.806 1.00 59.53 87 SER A C 1
ATOM 698 O O . SER A 1 87 ? 10.398 -6.403 -9.468 1.00 59.53 87 SER A O 1
ATOM 700 N N . LEU A 1 88 ? 9.014 -4.667 -9.134 1.00 56.25 88 LEU A N 1
ATOM 701 C CA . LEU A 1 88 ? 8.333 -4.762 -10.429 1.00 56.25 88 LEU A CA 1
ATOM 702 C C . LEU A 1 88 ? 9.193 -4.224 -11.585 1.00 56.25 88 LEU A C 1
ATOM 704 O O . LEU A 1 88 ? 8.848 -4.416 -12.750 1.00 56.25 88 LEU A O 1
ATOM 708 N N . VAL A 1 89 ? 10.322 -3.580 -11.277 1.00 58.12 89 VAL A N 1
ATOM 709 C CA . VAL A 1 89 ? 11.287 -3.068 -12.251 1.00 58.12 89 VAL A CA 1
ATOM 710 C C . VAL A 1 89 ? 12.600 -3.867 -12.159 1.00 58.12 89 VAL A C 1
ATOM 712 O O . VAL A 1 89 ? 13.107 -4.080 -11.057 1.00 58.12 89 VAL A O 1
ATOM 715 N N . PRO A 1 90 ? 13.206 -4.306 -13.281 1.00 48.12 90 PRO A N 1
ATOM 716 C CA . PRO A 1 90 ? 14.498 -4.999 -13.256 1.00 48.12 90 PRO A CA 1
ATOM 717 C C . PRO A 1 90 ? 15.629 -4.133 -12.662 1.00 48.12 90 PRO A C 1
ATOM 719 O O . PRO A 1 90 ? 15.794 -2.974 -13.058 1.00 48.12 90 PRO A O 1
ATOM 722 N N . LYS A 1 91 ? 16.470 -4.687 -11.770 1.00 44.91 91 LYS A N 1
ATOM 723 C CA . LYS A 1 91 ? 17.693 -4.001 -11.304 1.00 44.91 91 LYS A CA 1
ATOM 724 C C . LYS A 1 91 ? 18.693 -3.837 -12.459 1.00 44.91 91 LYS A C 1
ATOM 726 O O . LYS A 1 91 ? 18.910 -4.748 -13.249 1.00 44.91 91 LYS A O 1
ATOM 731 N N . GLY A 1 92 ? 19.337 -2.666 -12.529 1.00 44.78 92 GLY A N 1
ATOM 732 C CA . GLY A 1 92 ? 20.385 -2.348 -13.513 1.00 44.78 92 GLY A CA 1
ATOM 733 C C . GLY A 1 92 ? 20.067 -1.195 -14.470 1.00 44.78 92 GLY A C 1
ATOM 734 O O . GLY A 1 92 ? 20.901 -0.865 -15.315 1.00 44.78 92 GLY A O 1
ATOM 735 N N . TRP A 1 93 ? 18.936 -0.506 -14.288 1.00 42.09 93 TRP A N 1
ATOM 736 C CA . TRP A 1 93 ? 18.707 0.803 -14.903 1.00 42.09 93 TRP A CA 1
ATOM 737 C C . TRP A 1 93 ? 19.641 1.851 -14.272 1.00 42.09 93 TRP A C 1
ATOM 739 O O . TRP A 1 93 ? 19.293 2.589 -13.357 1.00 42.09 93 TRP A O 1
ATOM 749 N N . ARG A 1 94 ? 20.894 1.886 -14.729 1.00 38.28 94 ARG A N 1
ATOM 750 C CA . ARG A 1 94 ? 21.751 3.063 -14.589 1.00 38.28 94 ARG A CA 1
ATOM 751 C C . ARG A 1 94 ? 21.482 3.907 -15.821 1.00 38.28 94 ARG A C 1
ATOM 753 O O . ARG A 1 94 ? 21.748 3.434 -16.924 1.00 38.28 94 ARG A O 1
ATOM 760 N N . SER A 1 95 ? 21.000 5.135 -15.642 1.00 38.62 95 SER A N 1
ATOM 761 C CA . SER A 1 95 ? 21.075 6.173 -16.672 1.00 38.62 95 SER A CA 1
ATOM 762 C C . SER A 1 95 ? 22.541 6.315 -17.108 1.00 38.62 95 SER A C 1
ATOM 764 O O . SER A 1 95 ? 23.333 7.056 -16.529 1.00 38.62 95 SER A O 1
ATOM 766 N N . LYS A 1 96 ? 22.970 5.515 -18.088 1.00 33.00 96 LYS A N 1
ATOM 767 C CA . LYS A 1 96 ? 24.252 5.681 -18.762 1.00 33.00 96 LYS A CA 1
ATOM 768 C C . LYS A 1 96 ? 24.033 6.722 -19.844 1.00 33.00 96 LYS A C 1
ATOM 770 O O . LYS A 1 96 ? 23.852 6.346 -20.992 1.00 33.00 96 LYS A O 1
ATOM 775 N N . GLY A 1 97 ? 24.021 8.000 -19.459 1.00 33.28 97 GLY A N 1
ATOM 776 C CA . GLY A 1 97 ? 24.380 9.144 -20.314 1.00 33.28 97 GLY A CA 1
ATOM 777 C C . GLY A 1 97 ? 23.860 9.147 -21.759 1.00 33.28 97 GLY A C 1
ATOM 778 O O . GLY A 1 97 ? 24.531 9.675 -22.642 1.00 33.28 97 GLY A O 1
ATOM 779 N N . GLY A 1 98 ? 22.704 8.546 -22.025 1.00 26.06 98 GLY A N 1
ATOM 780 C CA . GLY A 1 98 ? 22.087 8.506 -23.340 1.00 26.06 98 GLY A CA 1
ATOM 781 C C . GLY A 1 98 ? 21.140 9.681 -23.429 1.00 26.06 98 GLY A C 1
ATOM 782 O O . GLY A 1 98 ? 20.240 9.793 -22.603 1.00 26.06 98 GLY A O 1
ATOM 783 N N . LYS A 1 99 ? 21.362 10.576 -24.396 1.00 27.61 99 LYS A N 1
ATOM 784 C CA . LYS A 1 99 ? 20.461 11.695 -24.683 1.00 27.61 99 LYS A CA 1
ATOM 785 C C . LYS A 1 99 ? 19.016 11.191 -24.704 1.00 27.61 99 LYS A C 1
ATOM 787 O O . LYS A 1 99 ? 18.635 10.450 -25.608 1.00 27.61 99 LYS A O 1
ATOM 792 N N . ILE A 1 100 ? 18.228 11.616 -23.719 1.00 32.72 100 ILE A N 1
ATOM 793 C CA . ILE A 1 100 ? 16.785 11.404 -23.683 1.00 32.72 100 ILE A CA 1
ATOM 794 C C . ILE A 1 100 ? 16.192 12.391 -24.687 1.00 32.72 100 ILE A C 1
ATOM 796 O O . ILE A 1 100 ? 15.813 13.513 -24.359 1.00 32.72 100 ILE A O 1
ATOM 800 N N . GLY A 1 101 ? 16.186 11.997 -25.959 1.00 27.22 101 GLY A N 1
ATOM 801 C CA . GLY A 1 101 ? 15.295 12.604 -26.932 1.00 27.22 101 GLY A CA 1
ATOM 802 C C . GLY A 1 101 ? 13.869 12.318 -26.479 1.00 27.22 101 GLY A C 1
ATOM 803 O O . GLY A 1 101 ? 13.448 11.170 -26.520 1.00 27.22 101 GLY A O 1
ATOM 804 N N . GLN A 1 102 ? 13.178 13.349 -25.989 1.00 28.03 102 GLN A N 1
ATOM 805 C CA . GLN A 1 102 ? 11.726 13.382 -25.785 1.00 28.03 102 GLN A CA 1
ATOM 806 C C . GLN A 1 102 ? 11.120 12.080 -25.232 1.00 28.03 102 GLN A C 1
ATOM 808 O O . GLN A 1 102 ? 10.203 11.507 -25.818 1.00 28.03 102 GLN A O 1
ATOM 813 N N . VAL A 1 103 ? 11.565 11.633 -24.058 1.00 30.33 103 VAL A N 1
ATOM 814 C CA . VAL A 1 103 ? 10.661 10.849 -23.215 1.00 30.33 103 VAL A CA 1
ATOM 815 C C . VAL A 1 103 ? 9.805 11.874 -22.503 1.00 30.33 103 VAL A C 1
ATOM 817 O O . VAL A 1 103 ? 10.123 12.366 -21.428 1.00 30.33 103 VAL A O 1
ATOM 820 N N . THR A 1 104 ? 8.711 12.247 -23.160 1.00 26.92 104 THR A N 1
ATOM 821 C CA . THR A 1 104 ? 7.539 12.695 -22.427 1.00 26.92 104 THR A CA 1
ATOM 822 C C . THR A 1 104 ? 7.271 11.586 -21.419 1.00 26.92 104 THR A C 1
ATOM 824 O O . THR A 1 104 ? 6.874 10.483 -21.814 1.00 26.92 104 THR A O 1
ATOM 827 N N . VAL A 1 105 ? 7.522 11.848 -20.136 1.00 34.00 105 VAL A N 1
ATOM 828 C CA . VAL A 1 105 ? 6.860 11.118 -19.061 1.00 34.00 105 VAL A CA 1
ATOM 829 C C . VAL A 1 105 ? 5.382 11.427 -19.275 1.00 34.00 105 VAL A C 1
ATOM 831 O O . VAL A 1 105 ? 4.830 12.400 -18.776 1.00 34.00 105 VAL A O 1
ATOM 834 N N . ASN A 1 106 ? 4.751 10.668 -20.167 1.00 28.59 106 ASN A N 1
ATOM 835 C CA . ASN A 1 106 ? 3.314 10.632 -20.283 1.00 28.59 106 ASN A CA 1
ATOM 836 C C . ASN A 1 106 ? 2.878 9.911 -19.019 1.00 28.59 106 ASN A C 1
ATOM 838 O O . ASN A 1 106 ? 2.756 8.688 -19.008 1.00 28.59 106 ASN A O 1
ATOM 842 N N . ILE A 1 107 ? 2.665 10.694 -17.963 1.00 35.97 107 ILE A N 1
ATOM 843 C CA . ILE A 1 107 ? 2.175 10.273 -16.645 1.00 35.97 107 ILE A CA 1
ATOM 844 C C . ILE A 1 107 ? 0.827 9.507 -16.762 1.00 35.97 107 ILE A C 1
ATOM 846 O O . ILE A 1 107 ? 0.351 8.928 -15.797 1.00 35.97 107 ILE A O 1
ATOM 850 N N . PHE A 1 108 ? 0.241 9.378 -17.963 1.00 36.28 108 PHE A N 1
ATOM 851 C CA . PHE A 1 108 ? -1.018 8.673 -18.217 1.00 36.28 108 PHE A CA 1
ATOM 852 C C . PHE A 1 108 ? -1.007 7.766 -19.460 1.00 36.28 108 PHE A C 1
ATOM 854 O O . PHE A 1 108 ? -1.926 7.824 -20.275 1.00 36.28 108 PHE A O 1
ATOM 861 N N . ASN A 1 109 ? -0.001 6.903 -19.646 1.00 30.45 109 ASN A N 1
ATOM 862 C CA . ASN A 1 109 ? -0.153 5.798 -20.605 1.00 30.45 109 ASN A CA 1
ATOM 863 C C . ASN A 1 109 ? 0.448 4.478 -20.101 1.00 30.45 109 ASN A C 1
ATOM 865 O O . ASN A 1 109 ? 1.601 4.142 -20.370 1.00 30.45 109 ASN A O 1
ATOM 869 N N . THR A 1 110 ? -0.385 3.702 -19.404 1.00 40.78 110 THR A N 1
ATOM 870 C CA . THR A 1 110 ? -0.079 2.367 -18.860 1.00 40.78 110 THR A CA 1
ATOM 871 C C . THR A 1 110 ? 0.350 1.349 -19.922 1.00 40.78 110 THR A C 1
ATOM 873 O O . THR A 1 110 ? 0.965 0.340 -19.582 1.00 40.78 110 THR A O 1
ATOM 876 N N . ASN A 1 111 ? 0.099 1.612 -21.210 1.00 35.38 111 ASN A N 1
ATOM 877 C CA . ASN A 1 111 ? 0.456 0.698 -22.294 1.00 35.38 111 ASN A CA 1
ATOM 878 C C . ASN A 1 111 ? 1.903 0.850 -22.792 1.00 35.38 111 ASN A C 1
ATOM 880 O O . ASN A 1 111 ? 2.385 -0.051 -23.471 1.00 35.38 111 ASN A O 1
ATOM 884 N N . LYS A 1 112 ? 2.625 1.929 -22.443 1.00 35.34 112 LYS A N 1
ATOM 885 C CA . LYS A 1 112 ? 4.014 2.157 -22.904 1.00 35.34 112 LYS A CA 1
ATOM 886 C C . LYS A 1 112 ? 5.111 1.693 -21.943 1.00 35.34 112 LYS A C 1
ATOM 888 O O . LYS A 1 112 ? 6.272 1.669 -22.336 1.00 35.34 112 LYS A O 1
ATOM 893 N N . LEU A 1 113 ? 4.769 1.260 -20.728 1.00 39.62 113 LEU A N 1
ATOM 894 C CA . LEU A 1 113 ? 5.749 0.647 -19.820 1.00 39.62 113 LEU A CA 1
ATOM 895 C C . LEU A 1 113 ? 6.267 -0.699 -20.358 1.00 39.62 113 LEU A C 1
ATOM 897 O O . LEU A 1 113 ? 7.367 -1.103 -20.021 1.00 39.62 113 LEU A O 1
ATOM 901 N N . LYS A 1 114 ? 5.538 -1.380 -21.250 1.00 35.06 114 LYS A N 1
ATOM 902 C CA . LYS A 1 114 ? 5.950 -2.693 -21.776 1.00 35.06 114 LYS A CA 1
ATOM 903 C C . LYS A 1 114 ? 7.148 -2.652 -22.740 1.00 35.06 114 LYS A C 1
ATOM 905 O O . LYS A 1 114 ? 7.844 -3.655 -22.853 1.00 35.06 114 LYS A O 1
ATOM 910 N N . ASP A 1 115 ? 7.433 -1.512 -23.373 1.00 33.53 115 ASP A N 1
ATOM 911 C CA . ASP A 1 115 ? 8.371 -1.446 -24.508 1.00 33.53 115 ASP A CA 1
ATOM 912 C C . ASP A 1 115 ? 9.777 -0.902 -24.170 1.00 33.53 115 ASP A C 1
ATOM 914 O O . ASP A 1 115 ? 10.619 -0.779 -25.059 1.00 33.53 115 ASP A O 1
ATOM 918 N N . VAL A 1 116 ? 10.079 -0.598 -22.899 1.00 37.09 116 VAL A N 1
ATOM 919 C CA . VAL A 1 116 ? 11.322 0.113 -22.506 1.00 37.09 116 VAL A CA 1
ATOM 920 C C . VAL A 1 116 ? 12.355 -0.785 -21.784 1.00 37.09 116 VAL A C 1
ATOM 922 O O . VAL A 1 116 ? 13.454 -0.343 -21.457 1.00 37.09 116 VAL A O 1
ATOM 925 N N . TYR A 1 117 ? 12.078 -2.080 -21.593 1.00 39.66 117 TYR A N 1
ATOM 926 C CA . TYR A 1 117 ? 12.902 -2.976 -20.761 1.00 39.66 117 TYR A CA 1
ATOM 927 C C . TYR A 1 117 ? 13.713 -4.013 -21.561 1.00 39.66 117 TYR A C 1
ATOM 929 O O . TYR A 1 117 ? 13.416 -5.207 -21.532 1.00 39.66 117 TYR A O 1
ATOM 937 N N . ARG A 1 118 ? 14.778 -3.593 -22.260 1.00 30.78 118 ARG A N 1
ATOM 938 C CA . ARG A 1 118 ? 15.760 -4.530 -22.847 1.00 30.78 118 ARG A CA 1
ATOM 939 C C . ARG A 1 118 ? 17.166 -4.323 -22.287 1.00 30.78 118 ARG A C 1
ATOM 941 O O . ARG A 1 118 ? 17.849 -3.377 -22.659 1.00 30.78 118 ARG A O 1
ATOM 948 N N . GLY A 1 119 ? 17.601 -5.294 -21.480 1.00 34.12 119 GLY A N 1
ATOM 949 C CA . GLY A 1 119 ? 19.014 -5.646 -21.317 1.00 34.12 119 GLY A CA 1
ATOM 950 C C . GLY A 1 119 ? 19.601 -5.438 -19.923 1.00 34.12 119 GLY A C 1
ATOM 951 O O . GLY A 1 119 ? 20.311 -4.461 -19.732 1.00 34.12 119 GLY A O 1
ATOM 952 N N . VAL A 1 120 ? 19.385 -6.387 -19.000 1.00 35.56 120 VAL A N 1
ATOM 953 C CA . VAL A 1 120 ? 20.296 -6.689 -17.872 1.00 35.56 120 VAL A CA 1
ATOM 954 C C . VAL A 1 120 ? 20.152 -8.174 -17.499 1.00 35.56 120 VAL A C 1
ATOM 956 O O . VAL A 1 120 ? 19.049 -8.716 -17.555 1.00 35.56 120 VAL A O 1
ATOM 959 N N . ASP A 1 121 ? 21.274 -8.818 -17.167 1.00 37.88 121 ASP A N 1
ATOM 960 C CA . ASP A 1 121 ? 21.431 -10.234 -16.816 1.00 37.88 121 ASP A CA 1
ATOM 961 C C . ASP A 1 121 ? 20.365 -10.788 -15.846 1.00 37.88 121 ASP A C 1
ATOM 963 O O . ASP A 1 121 ? 20.199 -10.329 -14.721 1.00 37.88 121 ASP A O 1
ATOM 967 N N . VAL A 1 122 ? 19.663 -11.810 -16.347 1.00 42.69 122 VAL A N 1
ATOM 968 C CA . VAL A 1 122 ? 18.828 -12.852 -15.716 1.00 42.69 122 VAL A CA 1
ATOM 969 C C . VAL A 1 122 ? 18.263 -12.579 -14.308 1.00 42.69 122 VAL A C 1
ATOM 971 O O . VAL A 1 122 ? 18.462 -13.353 -13.372 1.00 42.69 122 VAL A O 1
ATOM 974 N N . MET A 1 123 ? 17.427 -11.549 -14.178 1.00 51.19 123 MET A N 1
ATOM 975 C CA . MET A 1 123 ? 16.393 -11.531 -13.138 1.00 51.19 123 MET A CA 1
ATOM 976 C C . MET A 1 123 ? 15.369 -12.629 -13.459 1.00 51.19 123 MET A C 1
ATOM 978 O O . MET A 1 123 ? 14.778 -12.628 -14.544 1.00 51.19 123 MET A O 1
ATOM 982 N N . LYS A 1 124 ? 15.129 -13.581 -12.547 1.00 54.09 124 LYS A N 1
ATOM 983 C CA . LYS A 1 124 ? 14.080 -14.592 -12.762 1.00 54.09 124 LYS A CA 1
ATOM 984 C C . LYS A 1 124 ? 12.719 -13.936 -12.548 1.00 54.09 124 LYS A C 1
ATOM 986 O O . LYS A 1 124 ? 12.245 -13.863 -11.417 1.00 54.09 124 LYS A O 1
ATOM 991 N N . ALA A 1 125 ? 12.104 -13.480 -13.637 1.00 63.41 125 ALA A N 1
ATOM 992 C CA . ALA A 1 125 ? 10.732 -12.997 -13.622 1.00 63.41 125 ALA A CA 1
ATOM 993 C C . ALA A 1 125 ? 9.794 -14.122 -13.161 1.00 63.41 125 ALA A C 1
ATOM 995 O O . ALA A 1 125 ? 9.823 -15.237 -13.695 1.00 63.41 125 ALA A O 1
ATOM 996 N N . ARG A 1 126 ? 8.970 -13.845 -12.153 1.00 72.38 126 ARG A N 1
ATOM 997 C CA . ARG A 1 126 ? 7.867 -14.715 -11.741 1.00 72.38 126 ARG A CA 1
ATOM 998 C C . ARG A 1 126 ? 6.560 -13.971 -11.937 1.00 72.38 126 ARG A C 1
ATOM 1000 O O . ARG A 1 126 ? 6.444 -12.827 -11.514 1.00 72.38 126 ARG A O 1
ATOM 1007 N N . LYS A 1 127 ? 5.574 -14.644 -12.528 1.00 82.56 127 LYS A N 1
ATOM 1008 C CA . LYS A 1 127 ? 4.197 -14.157 -12.507 1.00 82.56 127 LYS A CA 1
ATOM 1009 C C . LYS A 1 127 ? 3.678 -14.238 -11.079 1.00 82.56 127 LYS A C 1
ATOM 1011 O O . LYS A 1 127 ? 3.705 -15.310 -10.471 1.00 82.56 127 LYS A O 1
ATOM 1016 N N . ILE A 1 128 ? 3.254 -13.100 -10.554 1.00 86.38 128 ILE A N 1
ATOM 1017 C CA . ILE A 1 128 ? 2.605 -12.985 -9.249 1.00 86.38 128 ILE A CA 1
ATOM 1018 C C . ILE A 1 128 ? 1.300 -12.211 -9.395 1.00 86.38 128 ILE A C 1
ATOM 1020 O O . ILE A 1 128 ? 1.071 -11.534 -10.401 1.00 86.38 128 ILE A O 1
ATOM 1024 N N . THR A 1 129 ? 0.467 -12.287 -8.362 1.00 93.25 129 THR A N 1
ATOM 1025 C CA . THR A 1 129 ? -0.780 -11.524 -8.292 1.00 93.25 129 THR A CA 1
ATOM 1026 C C . THR A 1 129 ? -0.477 -10.028 -8.295 1.00 93.25 129 THR A C 1
ATOM 1028 O O . THR A 1 129 ? 0.292 -9.554 -7.461 1.00 93.25 129 THR A O 1
ATOM 1031 N N . ALA A 1 130 ? -1.104 -9.284 -9.198 1.00 93.31 130 ALA A N 1
ATOM 1032 C CA . ALA A 1 130 ? -1.186 -7.832 -9.152 1.00 93.31 130 ALA A CA 1
ATOM 1033 C C . ALA A 1 130 ? -2.531 -7.430 -8.542 1.00 93.31 130 ALA A C 1
ATOM 1035 O O . ALA A 1 130 ? -3.571 -7.972 -8.927 1.00 93.31 130 ALA A O 1
ATOM 1036 N N . VAL A 1 131 ? -2.505 -6.493 -7.597 1.00 95.75 131 VAL A N 1
ATOM 1037 C CA . VAL A 1 131 ? -3.702 -5.983 -6.920 1.00 95.75 131 VAL A CA 1
ATOM 1038 C C . VAL A 1 131 ? -3.839 -4.489 -7.174 1.00 95.75 131 VAL A C 1
ATOM 1040 O O . VAL A 1 131 ? -2.944 -3.728 -6.805 1.00 95.75 131 VAL A O 1
ATOM 1043 N N . ASP A 1 132 ? -4.970 -4.047 -7.729 1.00 95.50 132 ASP A N 1
ATOM 1044 C CA . ASP A 1 132 ? -5.310 -2.622 -7.778 1.00 95.50 132 ASP A CA 1
ATOM 1045 C C . ASP A 1 132 ? -5.670 -2.161 -6.360 1.00 95.50 132 ASP A C 1
ATOM 1047 O O . ASP A 1 132 ? -6.777 -2.423 -5.873 1.00 95.50 132 ASP A O 1
ATOM 1051 N N . LEU A 1 133 ? -4.752 -1.454 -5.687 1.00 95.62 133 LEU A N 1
ATOM 1052 C CA . LEU A 1 133 ? -4.982 -0.997 -4.308 1.00 95.62 133 LEU A CA 1
ATOM 1053 C C . LEU A 1 133 ? -6.243 -0.152 -4.200 1.00 95.62 133 LEU A C 1
ATOM 1055 O O . LEU A 1 133 ? -7.010 -0.271 -3.247 1.00 95.62 133 LEU A O 1
ATOM 1059 N N . SER A 1 134 ? -6.463 0.700 -5.196 1.00 95.81 134 SER A N 1
ATOM 1060 C CA . SER A 1 134 ? -7.598 1.601 -5.241 1.00 95.81 134 SER A CA 1
ATOM 1061 C C . SER A 1 134 ? -8.904 0.810 -5.302 1.00 95.81 134 SER A C 1
ATOM 1063 O O . SER A 1 134 ? -9.854 1.091 -4.565 1.00 95.81 134 SER A O 1
ATOM 1065 N N . ARG A 1 135 ? -8.960 -0.246 -6.117 1.00 96.12 135 ARG A N 1
ATOM 1066 C CA . ARG A 1 135 ? -10.115 -1.150 -6.124 1.00 96.12 135 ARG A CA 1
ATOM 1067 C C . ARG A 1 135 ? -10.250 -1.903 -4.800 1.00 96.12 135 ARG A C 1
ATOM 1069 O O . ARG A 1 135 ? -11.366 -1.998 -4.286 1.00 96.12 135 ARG A O 1
ATOM 1076 N N . TYR A 1 136 ? -9.141 -2.394 -4.250 1.00 95.69 136 TYR A N 1
ATOM 1077 C CA . TYR A 1 136 ? -9.110 -3.175 -3.014 1.00 95.69 136 TYR A CA 1
ATOM 1078 C C . TYR A 1 136 ? -9.642 -2.391 -1.807 1.00 95.69 136 TYR A C 1
ATOM 1080 O O . TYR A 1 136 ? -10.465 -2.907 -1.050 1.00 95.69 136 TYR A O 1
ATOM 1088 N N . ILE A 1 137 ? -9.243 -1.125 -1.642 1.00 94.06 137 ILE A N 1
ATOM 1089 C CA . ILE A 1 137 ? -9.662 -0.308 -0.491 1.00 94.06 137 ILE A CA 1
ATOM 1090 C C . ILE A 1 137 ? -11.044 0.326 -0.660 1.00 94.06 137 ILE A C 1
ATOM 1092 O O . ILE A 1 137 ? -11.616 0.807 0.315 1.00 94.06 137 ILE A O 1
ATOM 1096 N N . LYS A 1 138 ? -11.634 0.318 -1.862 1.00 94.50 138 LYS A N 1
ATOM 1097 C CA . LYS A 1 138 ? -12.978 0.871 -2.117 1.00 94.50 138 LYS A CA 1
ATOM 1098 C C . LYS A 1 138 ? -14.045 0.426 -1.090 1.00 94.50 138 LYS A C 1
ATOM 1100 O O . LYS A 1 138 ? -14.744 1.305 -0.568 1.00 94.50 138 LYS A O 1
ATOM 1105 N N . PRO A 1 139 ? -14.214 -0.874 -0.769 1.00 92.19 139 PRO A N 1
ATOM 1106 C CA . PRO A 1 139 ? -15.148 -1.299 0.276 1.00 92.19 139 PRO A CA 1
ATOM 1107 C C . PRO A 1 139 ? -14.773 -0.762 1.665 1.00 92.19 139 PRO A C 1
ATOM 1109 O O . PRO A 1 139 ? -15.658 -0.321 2.394 1.00 92.19 139 PRO A O 1
ATOM 1112 N N . ILE A 1 140 ? -13.481 -0.705 2.007 1.00 90.62 140 ILE A N 1
ATOM 1113 C CA . ILE A 1 140 ? -12.990 -0.157 3.285 1.00 90.62 140 ILE A CA 1
ATOM 1114 C C . ILE A 1 140 ? -13.374 1.320 3.405 1.00 90.62 140 ILE A C 1
ATOM 1116 O O . ILE A 1 140 ? -13.946 1.737 4.409 1.00 90.62 140 ILE A O 1
ATOM 1120 N N . CYS A 1 141 ? -13.165 2.098 2.346 1.00 89.81 141 CYS A N 1
ATOM 1121 C CA . CYS A 1 141 ? -13.537 3.508 2.298 1.00 89.81 141 CYS A CA 1
ATOM 1122 C C . CYS A 1 141 ? -15.043 3.737 2.416 1.00 89.81 141 CYS A C 1
ATOM 1124 O O . CYS A 1 141 ? -15.481 4.735 2.988 1.00 89.81 141 CYS A O 1
ATOM 1126 N N . THR A 1 142 ? -15.839 2.804 1.897 1.00 87.75 142 THR A N 1
ATOM 1127 C CA . THR A 1 142 ? -17.297 2.841 2.041 1.00 87.75 142 THR A CA 1
ATOM 1128 C C . THR A 1 142 ? -17.698 2.583 3.494 1.00 87.75 142 THR A C 1
ATOM 1130 O O . THR A 1 142 ? -18.487 3.344 4.044 1.00 87.75 142 THR A O 1
ATOM 1133 N N . MET A 1 143 ? -17.104 1.579 4.146 1.00 83.31 143 MET A N 1
ATOM 1134 C CA . MET A 1 143 ? -17.365 1.278 5.560 1.00 83.31 143 MET A CA 1
ATOM 1135 C C . MET A 1 143 ? -16.878 2.383 6.502 1.00 83.31 143 MET A C 1
ATOM 1137 O O . MET A 1 143 ? -17.575 2.728 7.453 1.00 83.31 143 MET A O 1
ATOM 1141 N N . LYS A 1 144 ? -15.721 2.990 6.221 1.00 81.81 144 LYS A N 1
ATOM 1142 C CA . LYS A 1 144 ? -15.162 4.097 7.007 1.00 81.81 144 LYS A CA 1
ATOM 1143 C C . LYS A 1 144 ? -16.134 5.268 7.130 1.00 81.81 144 LYS A C 1
ATOM 1145 O O . LYS A 1 144 ? -16.279 5.830 8.212 1.00 81.81 144 LYS A O 1
ATOM 1150 N N . ARG A 1 145 ? -16.822 5.614 6.034 1.00 76.56 145 ARG A N 1
ATOM 1151 C CA . ARG A 1 145 ? -17.845 6.675 6.022 1.00 76.56 145 ARG A CA 1
ATOM 1152 C C . ARG A 1 145 ? -19.020 6.382 6.959 1.00 76.56 145 ARG A C 1
ATOM 1154 O O . ARG A 1 145 ? -19.698 7.320 7.354 1.00 76.56 145 ARG A O 1
ATOM 1161 N N . LEU A 1 146 ? -19.252 5.113 7.294 1.00 74.00 146 LEU A N 1
ATOM 1162 C CA . LEU A 1 146 ? -20.360 4.669 8.137 1.00 74.00 146 LEU A CA 1
ATOM 1163 C C . LEU A 1 146 ? -19.950 4.463 9.606 1.00 74.00 146 LEU A C 1
ATOM 1165 O O . LEU A 1 146 ? -20.758 4.733 10.484 1.00 74.00 146 LEU A O 1
ATOM 1169 N N . ASN A 1 147 ? -18.711 4.025 9.876 1.00 66.81 147 ASN A N 1
ATOM 1170 C CA . ASN A 1 147 ? -18.310 3.491 11.190 1.00 66.81 147 ASN A CA 1
ATOM 1171 C C . ASN A 1 147 ? -17.114 4.195 11.871 1.00 66.81 147 ASN A C 1
ATOM 1173 O O . ASN A 1 147 ? -16.577 3.644 12.825 1.00 66.81 147 ASN A O 1
ATOM 1177 N N . VAL A 1 148 ? -16.676 5.376 11.407 1.00 64.06 148 VAL A N 1
ATOM 1178 C CA . VAL A 1 148 ? -15.575 6.173 12.015 1.00 64.06 148 VAL A CA 1
ATOM 1179 C C . VAL A 1 148 ? -14.346 5.309 12.363 1.00 64.06 148 VAL A C 1
ATOM 1181 O O . VAL A 1 148 ? -13.848 5.299 13.483 1.00 64.06 148 VAL A O 1
ATOM 1184 N N . THR A 1 149 ? -13.859 4.534 11.395 1.00 77.44 149 THR A N 1
ATOM 1185 C CA . THR A 1 149 ? -12.668 3.687 11.562 1.00 77.44 149 THR A CA 1
ATOM 1186 C C . THR A 1 149 ? -11.412 4.415 11.087 1.00 77.44 149 THR A C 1
ATOM 1188 O O . THR A 1 149 ? -11.439 5.054 10.029 1.00 77.44 149 THR A O 1
ATOM 1191 N N . THR A 1 150 ? -10.296 4.276 11.802 1.00 86.69 150 THR A N 1
ATOM 1192 C CA . THR A 1 150 ? -8.982 4.739 11.328 1.00 86.69 150 THR A CA 1
ATOM 1193 C C . THR A 1 150 ? -8.430 3.776 10.275 1.00 86.69 150 THR A C 1
ATOM 1195 O O . THR A 1 150 ? -8.459 2.560 10.458 1.00 86.69 150 THR A O 1
ATOM 1198 N N . VAL A 1 151 ? -7.939 4.315 9.162 1.00 90.94 151 VAL A N 1
ATOM 1199 C CA . VAL A 1 151 ? -7.276 3.594 8.073 1.00 90.94 151 VAL A CA 1
ATOM 1200 C C . VAL A 1 151 ? -5.855 4.130 7.968 1.00 90.94 151 VAL A C 1
ATOM 1202 O O . VAL A 1 151 ? -5.640 5.270 7.557 1.00 90.94 151 VAL A O 1
ATOM 1205 N N . MET A 1 152 ? -4.894 3.291 8.337 1.00 91.38 152 MET A N 1
ATOM 1206 C CA . MET A 1 152 ? -3.467 3.565 8.208 1.00 91.38 152 MET A CA 1
ATOM 1207 C C . MET A 1 152 ? -2.872 2.658 7.134 1.00 91.38 152 MET A C 1
ATOM 1209 O O . MET A 1 152 ? -3.251 1.491 7.029 1.00 91.38 152 MET A O 1
ATOM 1213 N N . VAL A 1 153 ? -1.945 3.192 6.347 1.00 93.38 153 VAL A N 1
ATOM 1214 C CA . VAL A 1 153 ? -1.202 2.448 5.326 1.00 93.38 153 VAL A CA 1
ATOM 1215 C C . VAL A 1 153 ? 0.287 2.725 5.514 1.00 93.38 153 VAL A C 1
ATOM 1217 O O . VAL A 1 153 ? 0.675 3.889 5.542 1.00 93.38 153 VAL A O 1
ATOM 1220 N N . LYS A 1 154 ? 1.108 1.671 5.617 1.00 91.81 154 LYS A N 1
ATOM 1221 C CA . LYS A 1 154 ? 2.559 1.741 5.371 1.00 91.81 154 LYS A CA 1
ATOM 1222 C C . LYS A 1 154 ? 2.795 1.348 3.920 1.00 91.81 154 LYS A C 1
ATOM 1224 O O . LYS A 1 154 ? 2.348 0.280 3.505 1.00 91.81 154 LYS A O 1
ATOM 1229 N N . MET A 1 155 ? 3.426 2.224 3.152 1.00 91.81 155 MET A N 1
ATOM 1230 C CA . MET A 1 155 ? 3.694 2.039 1.734 1.00 91.81 155 MET A CA 1
ATOM 1231 C C . MET A 1 155 ? 5.192 2.090 1.483 1.00 91.81 155 MET A C 1
ATOM 1233 O O . MET A 1 155 ? 5.831 3.120 1.652 1.00 91.81 155 MET A O 1
ATOM 1237 N N . ASP A 1 156 ? 5.704 0.951 1.063 1.00 89.19 156 ASP A N 1
ATOM 1238 C CA . ASP A 1 156 ? 7.097 0.693 0.747 1.00 89.19 156 ASP A CA 1
ATOM 1239 C C . ASP A 1 156 ? 7.034 -0.437 -0.290 1.00 89.19 156 ASP A C 1
ATOM 1241 O O . ASP A 1 156 ? 6.821 -1.606 0.032 1.00 89.19 156 ASP A O 1
ATOM 1245 N N . ILE A 1 157 ? 6.901 -0.032 -1.556 1.00 87.44 157 ILE A N 1
ATOM 1246 C CA . ILE A 1 157 ? 6.479 -0.892 -2.677 1.00 87.44 157 ILE A CA 1
ATOM 1247 C C . ILE A 1 157 ? 7.370 -0.704 -3.907 1.00 87.44 157 ILE A C 1
ATOM 1249 O O . ILE A 1 157 ? 6.977 -1.000 -5.045 1.00 87.44 157 ILE A O 1
ATOM 1253 N N . GLU A 1 158 ? 8.597 -0.257 -3.673 1.00 83.19 158 GLU A N 1
ATOM 1254 C CA . GLU A 1 158 ? 9.727 -0.434 -4.567 1.00 83.19 158 GLU A CA 1
ATOM 1255 C C . GLU A 1 158 ? 9.518 0.143 -5.974 1.00 83.19 158 GLU A C 1
ATOM 1257 O O . GLU A 1 158 ? 9.635 -0.582 -6.970 1.00 83.19 1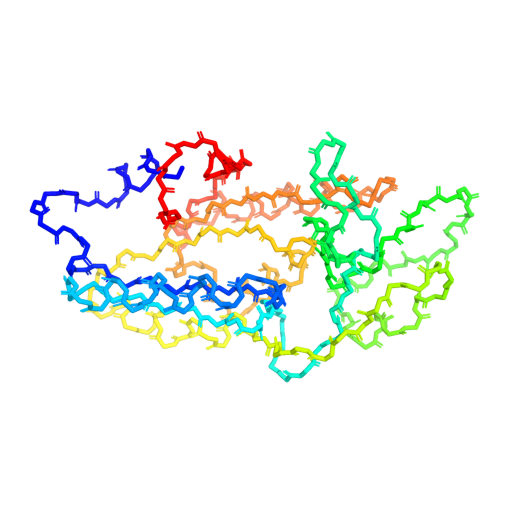58 GLU A O 1
ATOM 1262 N N . LEU A 1 159 ? 9.253 1.457 -6.041 1.00 84.50 159 LEU A N 1
ATOM 1263 C CA . LEU A 1 159 ? 8.872 2.285 -7.206 1.00 84.50 159 LEU A CA 1
ATOM 1264 C C . LEU A 1 159 ? 7.394 2.218 -7.603 1.00 84.50 159 LEU A C 1
ATOM 1266 O O . LEU A 1 159 ? 6.949 3.001 -8.451 1.00 84.50 159 LEU A O 1
ATOM 1270 N N . SER A 1 160 ? 6.605 1.321 -7.016 1.00 86.56 160 SER A N 1
ATOM 1271 C CA . SER A 1 160 ? 5.177 1.242 -7.343 1.00 86.56 160 SER A CA 1
ATOM 1272 C C . SER A 1 160 ? 4.376 2.414 -6.754 1.00 86.56 160 SER A C 1
ATOM 1274 O O . SER A 1 160 ? 3.232 2.634 -7.160 1.00 86.56 160 SER A O 1
ATOM 1276 N N . GLU A 1 161 ? 4.969 3.227 -5.872 1.00 88.94 161 GLU A N 1
ATOM 1277 C CA . GLU A 1 161 ? 4.357 4.431 -5.294 1.00 88.94 161 GLU A CA 1
ATOM 1278 C C . GLU A 1 161 ? 3.884 5.380 -6.403 1.00 88.94 161 GLU A C 1
ATOM 1280 O O . GLU A 1 161 ? 2.750 5.862 -6.385 1.00 88.94 161 GLU A O 1
ATOM 1285 N N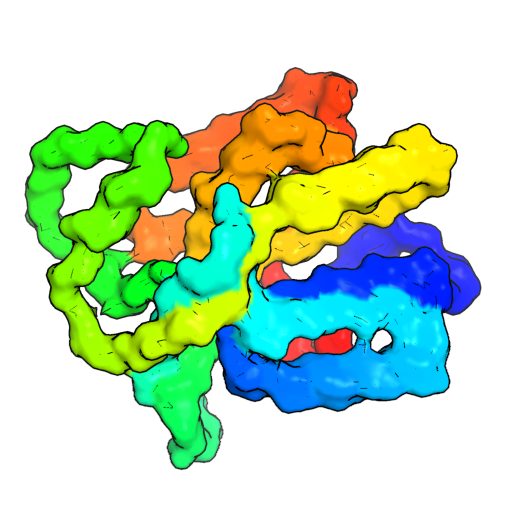 . TYR A 1 162 ? 4.713 5.558 -7.437 1.00 87.25 162 TYR A N 1
ATOM 1286 C CA . TYR A 1 162 ? 4.467 6.474 -8.556 1.00 87.25 162 TYR A CA 1
ATOM 1287 C C . TYR A 1 162 ? 3.352 6.019 -9.507 1.00 87.25 162 TYR A C 1
ATOM 1289 O O . TYR A 1 162 ? 2.912 6.807 -10.341 1.00 87.25 162 TYR A O 1
ATOM 1297 N N . ILE A 1 163 ? 2.866 4.778 -9.401 1.00 85.69 163 ILE A N 1
ATOM 1298 C CA . ILE A 1 163 ? 1.691 4.307 -10.159 1.00 85.69 163 ILE A CA 1
ATOM 1299 C C . ILE A 1 163 ? 0.465 4.108 -9.263 1.00 85.69 163 ILE A C 1
ATOM 1301 O O . ILE A 1 163 ? -0.665 4.323 -9.709 1.00 85.69 163 ILE A O 1
ATOM 1305 N N . VAL A 1 164 ? 0.668 3.741 -7.997 1.00 92.06 164 VAL A N 1
ATOM 1306 C CA . VAL A 1 164 ? -0.403 3.479 -7.030 1.00 92.06 164 VAL A CA 1
ATOM 1307 C C . VAL A 1 164 ? -0.989 4.780 -6.488 1.00 92.06 164 VAL A C 1
ATOM 1309 O O . VAL A 1 164 ? -2.211 4.942 -6.479 1.00 92.06 164 VAL A O 1
ATOM 1312 N N . LEU A 1 165 ? -0.153 5.735 -6.078 1.00 93.94 165 LEU A N 1
ATOM 1313 C CA . LEU A 1 165 ? -0.617 6.983 -5.472 1.00 93.94 165 LEU A CA 1
ATOM 1314 C C . LEU A 1 165 ? -1.416 7.872 -6.432 1.00 93.94 165 LEU A C 1
ATOM 1316 O O . LEU A 1 165 ? -2.495 8.327 -6.036 1.00 93.94 165 LEU A O 1
ATOM 1320 N N . PRO A 1 166 ? -1.001 8.074 -7.703 1.00 91.75 166 PRO A N 1
ATOM 1321 C CA . PRO A 1 166 ? -1.842 8.782 -8.663 1.00 91.75 166 PRO A CA 1
ATOM 1322 C C . PRO A 1 166 ? -3.182 8.086 -8.867 1.00 91.75 166 PRO A C 1
ATOM 1324 O O . PRO A 1 166 ? -4.216 8.744 -8.902 1.00 91.75 166 PRO A O 1
ATOM 1327 N N . LYS A 1 167 ? -3.197 6.750 -8.950 1.00 93.12 167 LYS A N 1
ATOM 1328 C CA . LYS A 1 167 ? -4.436 5.982 -9.120 1.00 93.12 167 LYS A CA 1
ATOM 1329 C C . LYS A 1 167 ? -5.378 6.157 -7.928 1.00 93.12 167 LYS A C 1
ATOM 1331 O O . LYS A 1 167 ? -6.575 6.347 -8.129 1.00 93.12 167 LYS A O 1
ATOM 1336 N N . LEU A 1 168 ? -4.854 6.138 -6.702 1.00 95.00 168 LEU A N 1
ATOM 1337 C CA . LEU A 1 168 ? -5.626 6.409 -5.486 1.00 95.00 168 LEU A CA 1
ATOM 1338 C C . LEU A 1 168 ? -6.210 7.823 -5.472 1.00 95.00 168 LEU A C 1
ATOM 1340 O O . LEU A 1 168 ? -7.360 8.004 -5.059 1.00 95.00 168 LEU A O 1
ATOM 1344 N N . LEU A 1 169 ? -5.431 8.814 -5.910 1.00 92.88 169 LEU A N 1
ATOM 1345 C CA . LEU A 1 169 ? -5.870 10.202 -6.012 1.00 92.88 169 LEU A CA 1
ATOM 1346 C C . LEU A 1 169 ? -6.984 10.356 -7.057 1.00 92.88 169 LEU A C 1
ATOM 1348 O O . LEU A 1 169 ? -8.058 10.860 -6.733 1.00 92.88 169 LEU A O 1
ATOM 1352 N N . LEU A 1 170 ? -6.757 9.873 -8.282 1.00 92.06 170 LEU A N 1
ATOM 1353 C CA . LEU A 1 170 ? -7.691 9.986 -9.410 1.00 92.06 170 LEU A CA 1
ATOM 1354 C C . LEU A 1 170 ? -9.012 9.265 -9.155 1.00 92.06 170 LEU A C 1
ATOM 1356 O O . LEU A 1 170 ? -10.074 9.762 -9.518 1.00 92.06 170 LEU A O 1
ATOM 1360 N N . ASP A 1 171 ? -8.962 8.115 -8.489 1.00 94.44 171 ASP A N 1
ATOM 1361 C CA . ASP A 1 171 ? -10.160 7.362 -8.136 1.00 94.44 171 ASP A CA 1
ATOM 1362 C C . ASP A 1 171 ? -10.885 7.914 -6.892 1.00 94.44 171 ASP A C 1
ATOM 1364 O O . ASP A 1 171 ? -11.883 7.331 -6.447 1.00 94.44 171 ASP A O 1
ATOM 1368 N N . GLY A 1 172 ? -10.382 9.001 -6.294 1.00 92.56 172 GLY A N 1
ATOM 1369 C CA . GLY A 1 172 ? -10.978 9.655 -5.129 1.00 92.56 172 GLY A CA 1
ATOM 1370 C C . GLY A 1 172 ? -10.916 8.817 -3.849 1.00 92.56 172 GLY A C 1
ATOM 1371 O O . GLY A 1 172 ? -11.830 8.878 -3.023 1.00 92.56 172 GLY A O 1
ATOM 1372 N N . ARG A 1 173 ? -9.878 7.989 -3.691 1.00 93.81 173 ARG A N 1
ATOM 1373 C CA . ARG A 1 173 ? -9.732 7.044 -2.566 1.00 93.81 173 ARG A CA 1
ATOM 1374 C C . ARG A 1 173 ? -8.555 7.337 -1.655 1.00 93.81 173 ARG A C 1
ATOM 1376 O O . ARG A 1 173 ? -8.550 6.841 -0.535 1.00 93.81 173 ARG A O 1
ATOM 1383 N N . LEU A 1 174 ? -7.621 8.182 -2.081 1.00 94.12 174 LEU A N 1
ATOM 1384 C CA . LEU A 1 174 ? -6.508 8.616 -1.239 1.00 94.12 174 LEU A CA 1
ATOM 1385 C C . LEU A 1 174 ? -7.002 9.194 0.099 1.00 94.12 174 LEU A C 1
ATOM 1387 O O . LEU A 1 174 ? -6.596 8.725 1.152 1.00 94.12 174 LEU A O 1
ATOM 1391 N N . CYS A 1 175 ? -7.992 10.091 0.055 1.00 92.19 175 CYS A N 1
ATOM 1392 C CA . CYS A 1 175 ? -8.536 10.785 1.231 1.00 92.19 175 CYS A CA 1
ATOM 1393 C C . CYS A 1 175 ? -9.309 9.901 2.226 1.00 92.19 175 CYS A C 1
ATOM 1395 O O . CYS A 1 175 ? -9.803 10.392 3.238 1.00 92.19 175 CYS A O 1
ATOM 1397 N N . CYS A 1 176 ? -9.472 8.612 1.929 1.00 91.88 176 CYS A N 1
ATOM 1398 C CA . CYS A 1 176 ? -10.019 7.631 2.863 1.00 91.88 176 CYS A CA 1
ATOM 1399 C C . CYS A 1 176 ? -8.945 7.072 3.812 1.00 91.88 176 CYS A C 1
ATOM 1401 O O . CYS A 1 176 ? -9.289 6.561 4.876 1.00 91.88 176 CYS A O 1
ATOM 1403 N N . ILE A 1 177 ? -7.670 7.200 3.451 1.00 93.50 177 ILE A N 1
ATOM 1404 C CA . ILE A 1 177 ? -6.528 6.869 4.301 1.00 93.50 177 ILE A CA 1
ATOM 1405 C C . ILE A 1 177 ? -6.301 8.055 5.245 1.00 93.50 177 ILE A C 1
ATOM 1407 O O . ILE A 1 177 ? -6.147 9.179 4.774 1.00 93.50 177 ILE A O 1
ATOM 1411 N N . ASP A 1 178 ? -6.295 7.848 6.562 1.00 91.81 178 ASP A N 1
ATOM 1412 C CA . ASP A 1 178 ? -6.019 8.933 7.520 1.00 91.81 178 ASP A CA 1
ATOM 1413 C C . ASP A 1 178 ? -4.525 9.188 7.656 1.00 91.81 178 ASP A C 1
ATOM 1415 O O . ASP A 1 178 ? -4.104 10.332 7.799 1.00 91.81 178 ASP A O 1
ATOM 1419 N N . VAL A 1 179 ? -3.733 8.116 7.621 1.00 92.38 179 VAL A N 1
ATOM 1420 C CA . VAL A 1 179 ? -2.282 8.166 7.787 1.00 92.38 179 VAL A CA 1
ATOM 1421 C C . VAL A 1 179 ? -1.639 7.280 6.732 1.00 92.38 179 VAL A C 1
ATOM 1423 O O . VAL A 1 179 ? -1.882 6.073 6.691 1.00 92.38 179 VAL A O 1
ATOM 1426 N N . LEU A 1 180 ? -0.832 7.894 5.877 1.00 93.94 180 LEU A N 1
ATOM 1427 C CA . LEU A 1 180 ? -0.029 7.232 4.863 1.00 93.94 180 LEU A CA 1
ATOM 1428 C C . LEU A 1 180 ? 1.440 7.400 5.252 1.00 93.94 180 LEU A C 1
ATOM 1430 O O . LEU A 1 180 ? 2.011 8.473 5.068 1.00 93.94 180 LEU A O 1
ATOM 1434 N N . LEU A 1 181 ? 2.022 6.345 5.815 1.00 92.75 181 LEU A N 1
ATOM 1435 C CA . LEU A 1 181 ? 3.465 6.241 6.001 1.00 92.75 181 LEU A CA 1
ATOM 1436 C C . LEU A 1 181 ? 4.066 5.807 4.667 1.00 92.75 181 LEU A C 1
ATOM 1438 O O . LEU A 1 181 ? 3.592 4.821 4.098 1.00 92.75 181 LEU A O 1
ATOM 1442 N N . ILE A 1 182 ? 5.065 6.520 4.167 1.00 91.31 182 ILE A N 1
ATOM 1443 C CA . ILE A 1 182 ? 5.652 6.242 2.859 1.00 91.31 182 ILE A CA 1
ATOM 1444 C C . ILE A 1 182 ? 7.176 6.243 2.893 1.00 91.31 182 ILE A C 1
ATOM 1446 O O . ILE A 1 182 ? 7.785 7.135 3.480 1.00 91.31 182 ILE A O 1
ATOM 1450 N N . GLU A 1 183 ? 7.774 5.283 2.198 1.00 89.12 183 GLU A N 1
ATOM 1451 C CA . GLU A 1 183 ? 9.161 5.354 1.757 1.00 89.12 183 GLU A CA 1
ATOM 1452 C C . GLU A 1 183 ? 9.204 5.684 0.261 1.00 89.12 183 GLU A C 1
ATOM 1454 O O . GLU A 1 183 ? 8.648 4.971 -0.579 1.00 89.12 183 GLU A O 1
ATOM 1459 N N . TRP A 1 184 ? 9.850 6.798 -0.088 1.00 86.69 184 TRP A N 1
ATOM 1460 C CA . TRP A 1 184 ? 10.019 7.185 -1.483 1.00 86.69 184 TRP A CA 1
ATOM 1461 C C . TRP A 1 184 ? 11.238 6.509 -2.104 1.00 86.69 184 TRP A C 1
ATOM 1463 O O . TRP A 1 184 ? 12.378 6.685 -1.675 1.00 86.69 184 TRP A O 1
ATOM 1473 N N . HIS A 1 185 ? 11.005 5.822 -3.217 1.00 82.88 185 HIS A N 1
ATOM 1474 C CA . HIS A 1 185 ? 12.036 5.081 -3.935 1.00 82.88 185 HIS A CA 1
ATOM 1475 C C . HIS A 1 185 ? 12.668 5.852 -5.114 1.00 82.88 185 HIS A C 1
ATOM 1477 O O . HIS A 1 185 ? 13.306 5.237 -5.974 1.00 82.88 185 HIS A O 1
ATOM 1483 N N . SER A 1 186 ? 12.556 7.190 -5.182 1.00 78.62 186 SER A N 1
ATOM 1484 C CA . SER A 1 186 ? 13.095 8.011 -6.296 1.00 78.62 186 SER A CA 1
ATOM 1485 C C . SER A 1 186 ? 14.589 7.820 -6.525 1.00 78.62 186 SER A C 1
ATOM 1487 O O . SER A 1 186 ? 15.072 7.894 -7.659 1.00 78.62 186 SER A O 1
ATOM 1489 N N . TRP A 1 187 ? 15.335 7.500 -5.467 1.00 72.00 187 TRP A N 1
ATOM 1490 C CA . TRP A 1 187 ? 16.765 7.212 -5.529 1.00 72.00 187 TRP A CA 1
ATOM 1491 C C . TRP A 1 187 ? 17.117 6.032 -6.451 1.00 72.00 187 TRP A C 1
ATOM 1493 O O . TRP A 1 187 ? 18.263 5.948 -6.910 1.00 72.00 187 TRP A O 1
ATOM 1503 N N . ARG A 1 188 ? 16.164 5.141 -6.767 1.00 68.69 188 ARG A N 1
ATOM 1504 C CA . ARG A 1 188 ? 16.354 4.030 -7.718 1.00 68.69 188 ARG A CA 1
ATOM 1505 C C . ARG A 1 188 ? 16.392 4.488 -9.177 1.00 68.69 188 ARG A C 1
ATOM 1507 O O . ARG A 1 188 ? 16.947 3.782 -10.015 1.00 68.69 188 ARG A O 1
ATOM 1514 N N . LEU A 1 189 ? 15.888 5.685 -9.476 1.00 67.38 189 LEU A N 1
ATOM 1515 C CA . LEU A 1 189 ? 15.845 6.281 -10.815 1.00 67.38 189 LEU A CA 1
ATOM 1516 C C . LEU A 1 189 ? 16.681 7.573 -10.860 1.00 67.38 189 LEU A C 1
ATOM 1518 O O . LEU A 1 189 ? 16.216 8.640 -11.260 1.00 67.38 189 LEU A O 1
ATOM 1522 N N . LYS A 1 190 ? 17.952 7.481 -10.432 1.00 63.62 190 LYS A N 1
ATOM 1523 C CA . LYS A 1 190 ? 18.874 8.631 -10.383 1.00 63.62 190 LYS A CA 1
ATOM 1524 C C . LYS A 1 190 ? 18.939 9.354 -11.731 1.00 63.62 190 LYS A C 1
ATOM 1526 O O . LYS A 1 190 ? 19.328 8.763 -12.739 1.00 63.62 190 LYS A O 1
ATOM 1531 N N . GLY A 1 191 ? 18.645 10.653 -11.705 1.00 63.47 191 GLY A N 1
ATOM 1532 C CA . GLY A 1 191 ? 18.695 11.529 -12.875 1.00 63.47 191 GLY A CA 1
ATOM 1533 C C . GLY A 1 191 ? 17.343 11.803 -13.531 1.00 63.47 191 GLY A C 1
ATOM 1534 O O . GLY A 1 191 ? 17.332 12.527 -14.520 1.00 63.47 191 GLY A O 1
ATOM 1535 N N . GLU A 1 192 ? 16.238 11.277 -12.993 1.00 67.69 192 GLU A N 1
ATOM 1536 C CA . GLU A 1 192 ? 14.885 11.650 -13.415 1.00 67.69 192 GLU A CA 1
ATOM 1537 C C . GLU A 1 192 ? 14.370 12.838 -12.576 1.00 67.69 192 GLU A C 1
ATOM 1539 O O . GLU A 1 192 ? 13.934 12.643 -11.436 1.00 67.69 192 GLU A O 1
ATOM 1544 N N . PRO A 1 193 ? 14.432 14.086 -13.083 1.00 64.38 193 PRO A N 1
ATOM 1545 C CA . PRO A 1 193 ? 14.001 15.261 -12.327 1.00 64.38 193 PRO A CA 1
ATOM 1546 C C . PRO A 1 193 ? 12.496 15.258 -12.026 1.00 64.38 193 PRO A C 1
ATOM 1548 O O . PRO A 1 193 ? 12.072 15.939 -11.091 1.00 64.38 193 PRO A O 1
ATOM 1551 N N . SER A 1 194 ? 11.694 14.484 -12.768 1.00 72.06 194 SER A N 1
ATOM 1552 C CA . SER A 1 194 ? 10.245 14.450 -12.577 1.00 72.06 194 SER A CA 1
ATOM 1553 C C . SER A 1 194 ? 9.808 13.743 -11.292 1.00 72.06 194 SER A C 1
ATOM 1555 O O . SER A 1 194 ? 8.689 13.973 -10.849 1.00 72.06 194 SER A O 1
ATOM 1557 N N . LEU A 1 195 ? 10.631 12.877 -10.683 1.00 74.81 195 LEU A N 1
ATOM 1558 C CA . LEU A 1 195 ? 10.222 12.122 -9.485 1.00 74.81 195 LEU A CA 1
ATOM 1559 C C . LEU A 1 195 ? 10.259 12.979 -8.212 1.00 74.81 195 LEU A C 1
ATOM 1561 O O . LEU A 1 195 ? 9.235 13.036 -7.534 1.00 74.81 195 LEU A O 1
ATOM 1565 N N . PRO A 1 196 ? 11.333 13.742 -7.920 1.00 78.50 196 PRO A N 1
ATOM 1566 C CA . PRO A 1 196 ? 11.296 14.702 -6.815 1.00 78.50 196 PRO A CA 1
ATOM 1567 C C . PRO A 1 196 ? 10.271 15.824 -7.036 1.00 78.50 196 PRO A C 1
ATOM 1569 O O . PRO A 1 196 ? 9.771 16.435 -6.092 1.00 78.50 196 PRO A O 1
ATOM 1572 N N . GLU A 1 197 ? 9.960 16.161 -8.291 1.00 81.38 197 GLU A N 1
ATOM 1573 C CA . GLU A 1 197 ? 8.852 17.068 -8.596 1.00 81.38 197 GLU A CA 1
ATOM 1574 C C . GLU A 1 197 ? 7.498 16.423 -8.295 1.00 81.38 197 GLU A C 1
ATOM 1576 O O . GLU A 1 197 ? 6.677 17.051 -7.631 1.00 81.38 197 GLU A O 1
ATOM 1581 N N . PHE A 1 198 ? 7.292 15.168 -8.696 1.00 85.81 198 PHE A N 1
ATOM 1582 C CA . PHE A 1 198 ? 6.091 14.406 -8.375 1.00 85.81 198 PHE A CA 1
ATOM 1583 C C . PHE A 1 198 ? 5.852 14.328 -6.866 1.00 85.81 198 PHE A C 1
ATOM 1585 O O . PHE A 1 198 ? 4.754 14.646 -6.426 1.00 85.81 198 PHE A O 1
ATOM 1592 N N . GLU A 1 199 ? 6.866 13.962 -6.080 1.00 89.25 199 GLU A N 1
ATOM 1593 C CA . GLU A 1 199 ? 6.776 13.869 -4.615 1.00 89.25 199 GLU A CA 1
ATOM 1594 C C . GLU A 1 199 ? 6.330 15.203 -4.008 1.00 89.25 199 GLU A C 1
ATOM 1596 O O . GLU A 1 199 ? 5.333 15.261 -3.290 1.00 89.25 199 GLU A O 1
ATOM 1601 N N . ARG A 1 200 ? 6.991 16.306 -4.386 1.00 87.81 200 ARG A N 1
ATOM 1602 C CA . ARG A 1 200 ? 6.633 17.654 -3.914 1.00 87.81 200 ARG A CA 1
ATOM 1603 C C . ARG A 1 200 ? 5.217 18.058 -4.308 1.00 87.81 200 ARG A C 1
ATOM 1605 O O . ARG A 1 200 ? 4.482 18.592 -3.479 1.00 87.81 200 ARG A O 1
ATOM 1612 N N . VAL A 1 201 ? 4.829 17.829 -5.562 1.00 88.06 201 VAL A N 1
ATOM 1613 C CA . VAL A 1 201 ? 3.487 18.168 -6.060 1.00 88.06 201 VAL A CA 1
ATOM 1614 C C . VAL A 1 201 ? 2.431 17.324 -5.352 1.00 88.06 201 VAL A C 1
ATOM 1616 O O . VAL A 1 201 ? 1.406 17.857 -4.933 1.00 88.06 201 VAL A O 1
ATOM 1619 N N . PHE A 1 202 ? 2.679 16.029 -5.176 1.00 90.81 202 PHE A N 1
ATOM 1620 C CA . PHE A 1 202 ? 1.760 15.118 -4.506 1.00 90.81 202 PHE A CA 1
ATOM 1621 C C . PHE A 1 202 ? 1.554 15.505 -3.037 1.00 90.81 202 PHE A C 1
ATOM 1623 O O . PHE A 1 202 ? 0.410 15.623 -2.592 1.00 90.81 202 PHE A O 1
ATOM 1630 N N . THR A 1 203 ? 2.637 15.790 -2.310 1.00 90.44 203 THR A N 1
ATOM 1631 C CA . THR A 1 203 ? 2.580 16.293 -0.930 1.00 90.44 203 THR A CA 1
ATOM 1632 C C . THR A 1 203 ? 1.830 17.622 -0.858 1.00 90.44 203 THR A C 1
ATOM 1634 O O . THR A 1 203 ? 0.909 17.764 -0.057 1.00 90.44 203 THR A O 1
ATOM 1637 N N . SER A 1 204 ? 2.118 18.560 -1.766 1.00 89.88 204 SER A N 1
ATOM 1638 C CA . SER A 1 204 ? 1.426 19.852 -1.819 1.00 89.88 204 SER A CA 1
ATOM 1639 C C . SER A 1 204 ? -0.080 19.705 -2.065 1.00 89.88 204 SER A C 1
ATOM 1641 O O . SER A 1 204 ? -0.870 20.404 -1.427 1.00 89.88 204 SER A O 1
ATOM 1643 N N . ILE A 1 205 ? -0.503 18.776 -2.932 1.00 90.25 205 ILE A N 1
ATOM 1644 C CA . ILE A 1 205 ? -1.925 18.479 -3.163 1.00 90.25 205 ILE A CA 1
ATOM 1645 C C . ILE A 1 205 ? -2.601 18.010 -1.872 1.00 90.25 205 ILE A C 1
ATOM 1647 O O . ILE A 1 205 ? -3.730 18.417 -1.606 1.00 90.25 205 ILE A O 1
ATOM 1651 N N . LEU A 1 206 ? -1.943 17.167 -1.075 1.00 91.38 206 LEU A N 1
ATOM 1652 C CA . LEU A 1 206 ? -2.494 16.688 0.194 1.00 91.38 206 LEU A CA 1
ATOM 1653 C C . LEU A 1 206 ? -2.578 17.802 1.241 1.00 91.38 206 LEU A C 1
ATOM 1655 O O . LEU A 1 206 ? -3.632 17.990 1.843 1.00 91.38 206 LEU A O 1
ATOM 1659 N N . GLU A 1 207 ? -1.507 18.573 1.416 1.00 88.94 207 GLU A N 1
ATOM 1660 C CA . GLU A 1 207 ? -1.430 19.646 2.417 1.00 88.94 207 GLU A CA 1
ATOM 1661 C C . GLU A 1 207 ? -2.404 20.797 2.139 1.00 88.94 207 GLU A C 1
ATOM 1663 O O . GLU A 1 207 ? -2.954 21.391 3.066 1.00 88.94 207 GLU A O 1
ATOM 1668 N N . ASN A 1 208 ? -2.641 21.107 0.862 1.00 88.94 208 ASN A N 1
ATOM 1669 C CA . ASN A 1 208 ? -3.474 22.237 0.446 1.00 88.94 208 ASN A CA 1
ATOM 1670 C C . ASN A 1 208 ? -4.915 21.835 0.102 1.00 88.94 208 ASN A C 1
ATOM 1672 O O . ASN A 1 208 ? -5.691 22.673 -0.363 1.00 88.94 208 ASN A O 1
ATOM 1676 N N . ASN A 1 209 ? -5.305 20.577 0.328 1.00 89.12 209 ASN A N 1
ATOM 1677 C CA . ASN A 1 209 ? -6.672 20.120 0.105 1.00 89.12 209 ASN A CA 1
ATOM 1678 C C . ASN A 1 209 ? -7.437 20.002 1.434 1.00 89.12 209 ASN A C 1
ATOM 1680 O O . ASN A 1 209 ? -7.394 18.950 2.071 1.00 89.12 209 ASN A O 1
ATOM 1684 N N . PRO A 1 210 ? -8.238 21.012 1.827 1.00 85.88 210 PRO A N 1
ATOM 1685 C CA . PRO A 1 210 ? -8.969 20.989 3.099 1.00 85.88 210 PRO A CA 1
ATOM 1686 C C . PRO A 1 210 ? -10.016 19.866 3.188 1.00 85.88 210 PRO A C 1
ATOM 1688 O O . PRO A 1 210 ? -10.486 19.535 4.277 1.00 85.88 210 PRO A O 1
ATOM 1691 N N . SER A 1 211 ? -10.391 19.271 2.052 1.00 87.25 211 SER A N 1
ATOM 1692 C CA . SER A 1 211 ? -11.339 18.152 1.989 1.00 87.25 211 SER A CA 1
ATOM 1693 C C . SER A 1 211 ? -10.662 16.788 2.175 1.00 87.25 211 SER A C 1
ATOM 1695 O O . SER A 1 211 ? -11.352 15.783 2.352 1.00 87.25 211 SER A O 1
ATOM 1697 N N . CYS A 1 212 ? -9.328 16.733 2.139 1.00 90.19 212 CYS A N 1
ATOM 1698 C CA . CYS A 1 212 ? -8.530 15.524 2.291 1.00 90.19 212 CYS A CA 1
ATOM 1699 C C . CYS A 1 212 ? -7.792 15.561 3.631 1.00 90.19 212 CYS A C 1
ATOM 1701 O O . CYS A 1 212 ? -6.970 16.434 3.865 1.00 90.19 212 CYS A O 1
ATOM 1703 N N . ARG A 1 213 ? -8.082 14.618 4.533 1.00 87.19 213 ARG A N 1
ATOM 1704 C CA . ARG A 1 213 ? -7.455 14.578 5.870 1.00 87.19 213 ARG A CA 1
ATOM 1705 C C . ARG A 1 213 ? -6.259 13.632 5.963 1.00 87.19 213 ARG A C 1
ATOM 1707 O O . ARG A 1 213 ? -5.762 13.406 7.062 1.00 87.19 213 ARG A O 1
ATOM 1714 N N . THR A 1 214 ? -5.831 13.061 4.839 1.00 93.38 214 THR A N 1
ATOM 1715 C CA . THR A 1 214 ? -4.694 12.142 4.795 1.00 93.38 214 THR A CA 1
ATOM 1716 C C . THR A 1 214 ? -3.430 12.855 5.240 1.00 93.38 214 THR A C 1
ATOM 1718 O O . THR A 1 214 ? -2.999 13.818 4.610 1.00 93.38 214 THR A O 1
ATOM 1721 N N . LYS A 1 215 ? -2.820 12.355 6.310 1.00 92.25 215 LYS A N 1
ATOM 1722 C CA . LYS A 1 215 ? -1.492 12.762 6.757 1.00 92.25 215 LYS A CA 1
ATOM 1723 C C . LYS A 1 215 ? -0.460 11.892 6.058 1.00 92.25 215 LYS A C 1
ATOM 1725 O O . LYS A 1 215 ? -0.430 10.684 6.283 1.00 92.25 215 LYS A O 1
ATOM 1730 N N . LEU A 1 216 ? 0.352 12.507 5.208 1.00 92.31 216 LEU A N 1
ATOM 1731 C CA . LEU A 1 216 ? 1.518 11.868 4.610 1.00 92.31 216 LEU A CA 1
ATOM 1732 C C . LEU A 1 216 ? 2.697 12.000 5.578 1.00 92.31 216 LEU A C 1
ATOM 1734 O O . LEU A 1 216 ? 2.986 13.103 6.038 1.00 92.31 216 LEU A O 1
ATOM 1738 N N . ILE A 1 217 ? 3.350 10.890 5.904 1.00 90.31 217 ILE A N 1
ATOM 1739 C CA . ILE A 1 217 ? 4.532 10.863 6.769 1.00 90.31 217 ILE A CA 1
ATOM 1740 C C . ILE A 1 217 ? 5.604 10.062 6.043 1.00 90.31 217 ILE A C 1
ATOM 1742 O O . ILE A 1 217 ? 5.412 8.880 5.767 1.00 90.31 217 ILE A O 1
ATOM 1746 N N . GLU A 1 218 ? 6.729 10.698 5.741 1.00 88.50 218 GLU A N 1
ATOM 1747 C CA . GLU A 1 218 ? 7.885 9.996 5.190 1.00 88.50 218 GLU A CA 1
ATOM 1748 C C . GLU A 1 218 ? 8.570 9.192 6.297 1.00 88.50 218 GLU A C 1
ATOM 1750 O O . GLU A 1 218 ? 8.935 9.738 7.342 1.00 88.50 218 GLU A O 1
ATOM 1755 N N . LEU A 1 219 ? 8.686 7.884 6.088 1.00 82.00 219 LEU A N 1
ATOM 1756 C CA . LEU A 1 219 ? 9.246 6.943 7.046 1.00 82.00 219 LEU A CA 1
ATOM 1757 C C . LEU A 1 219 ? 9.888 5.766 6.304 1.00 82.00 219 LEU A C 1
ATOM 1759 O O . LEU A 1 219 ? 9.191 4.856 5.866 1.00 8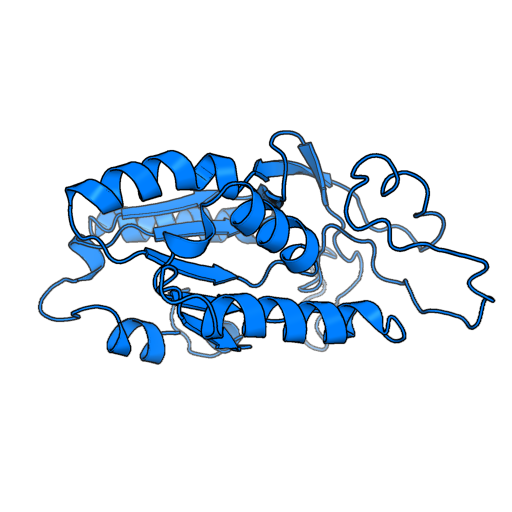2.00 219 LEU A O 1
ATOM 1763 N N . ASP A 1 220 ? 11.215 5.783 6.247 1.00 72.31 220 ASP A N 1
ATOM 1764 C CA . ASP A 1 220 ? 12.056 4.621 5.951 1.00 72.31 220 ASP A CA 1
ATOM 1765 C C . ASP A 1 220 ? 12.352 3.930 7.295 1.00 72.31 220 ASP A C 1
ATOM 1767 O O . ASP A 1 220 ? 13.113 4.437 8.126 1.00 72.31 220 ASP A O 1
ATOM 1771 N N . ASP A 1 221 ? 11.625 2.848 7.580 1.00 66.00 221 ASP A N 1
ATOM 1772 C CA . ASP A 1 221 ? 11.742 2.101 8.834 1.00 66.00 221 ASP A CA 1
ATOM 1773 C C . ASP A 1 221 ? 11.849 0.599 8.571 1.00 66.00 221 ASP A C 1
ATOM 1775 O O . ASP A 1 221 ? 10.859 -0.140 8.559 1.00 66.00 221 ASP A O 1
ATOM 1779 N N . GLU A 1 222 ? 13.100 0.178 8.405 1.00 65.75 222 GLU A N 1
ATOM 1780 C CA . GLU A 1 222 ? 13.539 -1.206 8.216 1.00 65.75 222 GLU A CA 1
ATOM 1781 C C . GLU A 1 222 ? 13.951 -1.883 9.541 1.00 65.75 222 GLU A C 1
ATOM 1783 O O . GLU A 1 222 ? 14.586 -2.945 9.565 1.00 65.75 222 GLU A O 1
ATOM 1788 N N . THR A 1 223 ? 13.627 -1.274 10.692 1.00 55.69 223 THR A N 1
ATOM 1789 C CA . THR A 1 223 ? 14.126 -1.733 12.004 1.00 55.69 223 THR A CA 1
ATOM 1790 C C . THR A 1 223 ? 13.565 -3.088 12.450 1.00 55.69 223 THR A C 1
ATOM 1792 O O . THR A 1 223 ? 14.198 -3.758 13.276 1.00 55.69 223 THR A O 1
ATOM 1795 N N . TYR A 1 224 ? 12.481 -3.564 11.819 1.00 53.72 224 TYR A N 1
ATOM 1796 C CA . TYR A 1 224 ? 11.892 -4.897 12.033 1.00 53.72 224 TYR A CA 1
ATOM 1797 C C . TYR A 1 224 ? 12.863 -6.054 11.738 1.00 53.72 224 TYR A C 1
ATOM 1799 O O . TYR A 1 224 ? 12.660 -7.181 12.187 1.00 53.72 224 TYR A O 1
ATOM 1807 N N . GLY A 1 225 ? 13.937 -5.810 10.978 1.00 49.44 225 GLY A N 1
ATOM 1808 C CA . GLY A 1 225 ? 14.980 -6.809 10.735 1.00 49.44 225 GLY A CA 1
ATOM 1809 C C . GLY A 1 225 ? 15.889 -7.069 11.944 1.00 49.44 225 GLY A C 1
ATOM 1810 O O . GLY A 1 225 ? 16.629 -8.054 11.953 1.00 49.44 225 GLY A O 1
ATOM 1811 N N . THR A 1 226 ? 15.863 -6.195 12.957 1.00 45.97 226 THR A N 1
ATOM 1812 C CA . THR A 1 226 ? 16.861 -6.168 14.046 1.00 45.97 226 THR A CA 1
ATOM 1813 C C . THR A 1 226 ? 16.279 -6.093 15.455 1.00 45.97 226 THR A C 1
ATOM 1815 O O . THR A 1 226 ? 17.019 -6.275 16.420 1.00 45.97 226 THR A O 1
ATOM 1818 N N . ASP A 1 227 ? 14.976 -5.858 15.601 1.00 47.62 227 ASP A N 1
ATOM 1819 C CA . ASP A 1 227 ? 14.335 -5.636 16.904 1.00 47.62 227 ASP A CA 1
ATOM 1820 C C . ASP A 1 227 ? 14.015 -6.931 17.677 1.00 47.62 227 ASP A C 1
ATOM 1822 O O . ASP A 1 227 ? 13.647 -6.885 18.852 1.00 47.62 227 ASP A O 1
ATOM 1826 N N . GLY A 1 228 ? 14.185 -8.099 17.048 1.00 42.31 228 GLY A N 1
ATOM 1827 C CA . GLY A 1 228 ? 13.884 -9.396 17.657 1.00 42.31 228 GLY A CA 1
ATOM 1828 C C . GLY A 1 228 ? 12.386 -9.641 17.869 1.00 42.31 228 GLY A C 1
ATOM 1829 O O . GLY A 1 228 ? 12.016 -10.636 18.502 1.00 42.31 228 GLY A O 1
ATOM 1830 N N . VAL A 1 229 ? 11.524 -8.774 17.332 1.00 49.47 229 VAL A N 1
ATOM 1831 C CA . VAL A 1 229 ? 10.070 -8.894 17.381 1.00 49.47 229 VAL A CA 1
ATOM 1832 C C . VAL A 1 229 ? 9.603 -9.471 16.043 1.00 49.47 229 VAL A C 1
ATOM 1834 O O . VAL A 1 229 ? 9.923 -8.941 14.983 1.00 49.47 229 VAL A O 1
ATOM 1837 N N . PRO A 1 230 ? 8.864 -10.594 16.028 1.00 41.81 230 PRO A N 1
ATOM 1838 C CA . PRO A 1 230 ? 8.280 -11.105 14.797 1.00 41.81 230 PRO A CA 1
ATOM 1839 C C . PRO A 1 230 ? 7.282 -10.100 14.210 1.00 41.81 230 PRO A C 1
ATOM 1841 O O . PRO A 1 230 ? 6.137 -10.098 14.643 1.00 41.81 230 PRO A O 1
ATOM 1844 N N . VAL A 1 231 ? 7.744 -9.301 13.243 1.00 43.75 231 VAL A N 1
ATOM 1845 C CA . VAL A 1 231 ? 6.989 -8.525 12.240 1.00 43.75 231 VAL A CA 1
ATOM 1846 C C . VAL A 1 231 ? 5.657 -7.975 12.765 1.00 43.75 231 VAL A C 1
ATOM 1848 O O . VAL A 1 231 ? 4.626 -8.655 12.743 1.00 43.75 231 VAL A O 1
ATOM 1851 N N . GLU A 1 232 ? 5.702 -6.739 13.252 1.00 39.00 232 GLU A N 1
ATOM 1852 C CA . GLU A 1 232 ? 4.512 -5.968 13.624 1.00 39.00 232 GLU A CA 1
ATOM 1853 C C . GLU A 1 232 ? 3.631 -5.598 12.431 1.00 39.00 232 GLU A C 1
ATOM 1855 O O . GLU A 1 232 ? 4.177 -5.229 11.366 1.00 39.00 232 GLU A O 1
#

pLDDT: mean 72.38, std 22.13, range [26.06, 96.12]